Protein AF-A0ABD2PQH2-F1 (afdb_monomer_lite)

InterPro domains:
  IPR000337 GPCR, family 3 [PR00248] (91-113)
  IPR000337 GPCR, family 3 [PR00248] (136-157)
  IPR000337 GPCR, family 3 [PR00248] (175-198)
  IPR000337 GPCR, family 3 [PR00248] (230-253)
  IPR000337 GPCR, family 3 [PR00248] (253-274)
  IPR017978 GPCR family 3, C-terminal [PF00003] (60-278)
  IPR017978 GPCR family 3, C-terminal [PS50259] (63-281)
  IPR017979 GPCR, family 3, conserved site [PS00981] (252-262)
  IPR038550 GPCR, family 3, nine cysteines domain superfamily [G3DSA:2.10.50.30] (1-63)
  IPR050726 Metabotropic Glutamate Receptor [PTHR24060] (4-279)

pLDDT: mean 83.66, std 10.8, range [44.94, 97.94]

Foldseek 3Di:
DQWAWDDDPVDRPDTDTDHDAQQWADQDNHDTDGLDPQWGQDPPHSNDTDGDDADADPCPDPVLVVLLVVLVVQLVVLVVVVVVLVVCVVPPVSVVQQVVLVVLLSVLSNLCSVLSVLQRDADFLVSQLSNLLSPLLSLLSNLLSLLLSLVLLLQVVVCVVPHPDDDPQNDSVSSCVSSCVSSVVLNVQSVVLCVVPPKGWDWDQPDSNPSHIHIDIPADPVNVCSSCVSSVVSLVSSQVSLVSNPPPDCVPVPSVVSNVVSVVVVVVVVVVVVVVVVVVD

Structure (mmCIF, N/CA/C/O backbone):
data_AF-A0ABD2PQH2-F1
#
_entry.id   AF-A0ABD2PQH2-F1
#
loop_
_atom_site.group_PDB
_atom_site.id
_atom_site.type_symbol
_atom_site.label_atom_id
_atom_site.label_alt_id
_atom_site.label_comp_id
_atom_site.label_asym_id
_atom_site.label_entity_id
_atom_site.label_seq_id
_atom_site.pdbx_PDB_ins_code
_atom_site.Cartn_x
_atom_site.Cartn_y
_atom_site.Cartn_z
_atom_site.occupancy
_atom_site.B_iso_or_equiv
_atom_site.auth_seq_id
_atom_site.auth_comp_id
_atom_site.auth_asym_id
_atom_site.auth_atom_id
_atom_site.pdbx_PDB_model_num
ATOM 1 N N . ALA A 1 1 ? 37.634 3.910 -35.367 1.00 62.56 1 ALA A N 1
ATOM 2 C CA . ALA A 1 1 ? 36.433 3.049 -35.324 1.00 62.56 1 ALA A CA 1
ATOM 3 C C . ALA A 1 1 ? 35.428 3.673 -34.358 1.00 62.56 1 ALA A C 1
ATOM 5 O O . ALA A 1 1 ? 35.863 4.208 -33.347 1.00 62.56 1 ALA A O 1
ATOM 6 N N . GLY A 1 2 ? 34.127 3.677 -34.676 1.00 71.38 2 GLY A N 1
ATOM 7 C CA . GLY A 1 2 ? 33.100 4.301 -33.819 1.00 71.38 2 GLY A CA 1
ATOM 8 C C . GLY A 1 2 ? 32.967 5.831 -33.926 1.00 71.38 2 GLY A C 1
ATOM 9 O O . GLY A 1 2 ? 32.357 6.452 -33.057 1.00 71.38 2 GLY A O 1
ATOM 10 N N . SER A 1 3 ? 33.530 6.442 -34.971 1.00 79.12 3 SER A N 1
ATOM 11 C CA . SER A 1 3 ? 33.462 7.885 -35.236 1.00 79.12 3 SER A CA 1
ATOM 12 C C . SER A 1 3 ? 32.969 8.132 -36.656 1.00 79.12 3 SER A C 1
ATOM 14 O O . SER A 1 3 ? 33.305 7.359 -37.556 1.00 79.12 3 SER A O 1
ATOM 16 N N . ARG A 1 4 ? 32.216 9.216 -36.854 1.00 83.88 4 ARG A N 1
ATOM 17 C CA . ARG A 1 4 ? 31.811 9.712 -38.173 1.00 83.88 4 ARG A CA 1
ATOM 18 C C . ARG A 1 4 ? 32.715 10.858 -38.623 1.00 83.88 4 ARG A C 1
ATOM 20 O O . ARG A 1 4 ? 33.211 11.631 -37.803 1.00 83.88 4 ARG A O 1
ATOM 27 N N . LYS A 1 5 ? 32.903 10.978 -39.930 1.00 86.00 5 LYS A N 1
ATOM 28 C CA . LYS A 1 5 ? 33.550 12.102 -40.599 1.00 86.00 5 LYS A CA 1
ATOM 29 C C . LYS A 1 5 ? 32.540 13.235 -40.754 1.00 86.00 5 LYS A C 1
ATOM 31 O O . LYS A 1 5 ? 31.430 13.028 -41.243 1.00 86.00 5 LYS A O 1
ATOM 36 N N . ILE A 1 6 ? 32.952 14.434 -40.374 1.00 84.31 6 ILE A N 1
ATOM 37 C CA . ILE A 1 6 ? 32.250 15.683 -40.654 1.00 84.31 6 ILE A CA 1
ATOM 38 C C . ILE A 1 6 ? 33.138 16.473 -41.603 1.00 84.31 6 ILE A C 1
ATOM 40 O O . ILE A 1 6 ? 34.233 16.889 -41.230 1.00 84.31 6 ILE A O 1
ATOM 44 N N . TYR A 1 7 ? 32.684 16.640 -42.840 1.00 84.06 7 TYR A N 1
ATOM 45 C CA . TYR A 1 7 ? 33.401 17.421 -43.842 1.00 84.06 7 TYR A CA 1
ATOM 46 C C . TYR A 1 7 ? 33.268 18.909 -43.535 1.00 84.06 7 TYR A C 1
ATOM 48 O O . TYR A 1 7 ? 32.170 19.393 -43.243 1.00 84.06 7 TYR A O 1
ATOM 56 N N . ASN A 1 8 ? 34.387 19.630 -43.584 1.00 82.25 8 ASN A N 1
ATOM 57 C CA . ASN A 1 8 ? 34.382 21.063 -43.340 1.00 82.25 8 ASN A CA 1
ATOM 58 C C . ASN A 1 8 ? 33.822 21.802 -44.567 1.00 82.25 8 ASN A C 1
ATOM 60 O O . ASN A 1 8 ? 34.173 21.475 -45.700 1.00 82.25 8 ASN A O 1
ATOM 64 N N . LYS A 1 9 ? 32.960 22.803 -44.357 1.00 78.19 9 LYS A N 1
ATOM 65 C CA . LYS A 1 9 ? 32.308 23.532 -45.462 1.00 78.19 9 LYS A CA 1
ATOM 66 C C . LYS A 1 9 ? 33.301 24.341 -46.305 1.00 78.19 9 LYS A C 1
ATOM 68 O O . LYS A 1 9 ? 33.049 24.545 -47.487 1.00 78.19 9 LYS A O 1
ATOM 73 N N . ASP A 1 10 ? 34.434 24.720 -45.716 1.00 77.81 10 ASP A N 1
ATOM 74 C CA . ASP A 1 10 ? 35.417 25.614 -46.338 1.00 77.81 10 ASP A CA 1
ATOM 75 C C . ASP A 1 10 ? 36.594 24.871 -47.005 1.00 77.81 10 ASP A C 1
ATOM 77 O O . ASP A 1 10 ? 37.399 25.482 -47.706 1.00 77.81 10 ASP A O 1
ATOM 81 N N . GLN A 1 11 ? 36.723 23.551 -46.807 1.00 78.19 11 GLN A N 1
ATOM 82 C CA . GLN A 1 11 ? 37.834 22.745 -47.332 1.00 78.19 11 GLN A CA 1
ATOM 83 C C . GLN A 1 11 ? 37.349 21.368 -47.808 1.00 78.19 11 GLN A C 1
ATOM 85 O O . GLN A 1 11 ? 37.080 20.481 -47.002 1.00 78.19 11 GLN A O 1
ATOM 90 N N . ILE A 1 12 ? 37.313 21.170 -49.131 1.00 71.81 12 ILE A N 1
ATOM 91 C CA . ILE A 1 12 ? 36.713 20.000 -49.810 1.00 71.81 12 ILE A CA 1
ATOM 92 C C . ILE A 1 12 ? 37.367 18.658 -49.408 1.00 71.81 12 ILE A C 1
ATOM 94 O O . ILE A 1 12 ? 36.712 17.619 -49.448 1.00 71.81 12 ILE A O 1
ATOM 98 N N . CYS A 1 13 ? 38.629 18.666 -48.961 1.00 82.75 13 CYS A N 1
ATOM 99 C CA . CYS A 1 13 ? 39.373 17.456 -48.581 1.00 82.75 13 CYS A CA 1
ATOM 100 C C . CYS A 1 13 ? 39.583 17.284 -47.068 1.00 82.75 13 CYS A C 1
ATOM 102 O O . CYS A 1 13 ? 40.164 16.281 -46.658 1.00 82.75 13 CYS A O 1
ATOM 104 N N . CYS A 1 14 ? 39.141 18.230 -46.235 1.00 85.81 14 CYS A N 1
ATOM 105 C CA . CYS A 1 14 ? 39.358 18.163 -44.791 1.00 85.81 14 CYS A CA 1
ATOM 106 C C . CYS A 1 14 ? 38.096 17.688 -44.073 1.00 85.81 14 CYS A C 1
ATOM 108 O O . CYS A 1 14 ? 37.013 18.260 -44.222 1.00 85.81 14 CYS A O 1
ATOM 110 N N . TRP A 1 15 ? 38.252 16.662 -43.240 1.00 85.62 15 TRP A N 1
ATOM 111 C CA . TRP A 1 15 ? 37.208 16.192 -42.339 1.00 85.62 15 TRP A CA 1
ATOM 112 C C . TRP A 1 15 ? 37.706 16.168 -40.901 1.00 85.62 15 TRP A C 1
ATOM 114 O O . TRP A 1 15 ? 38.886 15.955 -40.620 1.00 85.62 15 TRP A O 1
ATOM 124 N N . THR A 1 16 ? 36.773 16.345 -39.978 1.00 86.88 16 THR A N 1
ATOM 125 C CA . THR A 1 16 ? 36.997 16.134 -38.552 1.00 86.88 16 THR A CA 1
ATOM 126 C C . THR A 1 16 ? 36.249 14.883 -38.118 1.00 86.88 16 THR A C 1
ATOM 128 O O . THR A 1 16 ? 35.151 14.603 -38.598 1.00 86.88 16 THR A O 1
ATOM 131 N N . CYS A 1 17 ? 36.856 14.097 -37.233 1.00 86.00 17 CYS A N 1
ATOM 132 C CA . CYS A 1 17 ? 36.223 12.910 -36.676 1.00 86.00 17 CYS A CA 1
ATOM 133 C C . CYS A 1 17 ? 35.443 13.284 -35.416 1.00 86.00 17 CYS A C 1
ATOM 135 O O . CYS A 1 17 ? 36.025 13.759 -34.444 1.00 86.00 17 CYS A O 1
ATOM 137 N N . GLU A 1 18 ? 34.144 13.009 -35.417 1.00 86.12 18 GLU A N 1
ATOM 138 C CA . GLU A 1 18 ? 33.294 13.109 -34.233 1.00 86.12 18 GLU A CA 1
ATOM 139 C C . GLU A 1 18 ? 32.918 11.701 -33.765 1.00 86.12 18 GLU A C 1
ATOM 141 O O . GLU A 1 18 ? 32.537 10.844 -34.566 1.00 86.12 18 GLU A O 1
ATOM 146 N N . ALA A 1 19 ? 33.045 11.430 -32.467 1.00 83.38 19 ALA A N 1
ATOM 147 C CA . ALA A 1 19 ? 32.641 10.148 -31.900 1.00 83.38 19 ALA A CA 1
ATOM 148 C C . ALA A 1 19 ? 31.111 9.998 -31.927 1.00 83.38 19 ALA A C 1
ATOM 150 O O . ALA A 1 19 ? 30.393 10.894 -31.487 1.00 83.38 19 ALA A O 1
ATOM 151 N N . CYS A 1 20 ? 30.614 8.851 -32.399 1.00 82.56 20 CYS A N 1
ATOM 152 C CA . CYS A 1 20 ? 29.191 8.533 -32.285 1.00 82.56 20 CYS A CA 1
ATOM 153 C C . CYS A 1 20 ? 28.810 8.314 -30.812 1.00 82.56 20 CYS A C 1
ATOM 155 O O . CYS A 1 20 ? 29.640 7.892 -29.993 1.00 82.56 20 CYS A O 1
ATOM 157 N N . ALA A 1 21 ? 27.536 8.536 -30.481 1.00 80.31 21 ALA A N 1
ATOM 158 C CA . ALA A 1 21 ? 27.028 8.245 -29.145 1.00 80.31 21 ALA A CA 1
ATOM 159 C C . ALA A 1 21 ? 27.177 6.747 -28.807 1.00 80.31 21 ALA A C 1
ATOM 161 O O . ALA A 1 21 ? 27.270 5.888 -29.685 1.00 80.31 21 ALA A O 1
ATOM 162 N N . LYS A 1 22 ? 27.232 6.406 -27.514 1.00 76.56 22 LYS A N 1
ATOM 163 C CA . LYS A 1 22 ? 27.525 5.029 -27.061 1.00 76.56 22 LYS A CA 1
ATOM 164 C C . LYS A 1 22 ? 26.467 3.999 -27.467 1.00 76.56 22 LYS A C 1
ATOM 166 O O . LYS A 1 22 ? 26.791 2.820 -27.533 1.00 76.56 22 LYS A O 1
ATOM 171 N N . ASN A 1 23 ? 25.249 4.448 -27.746 1.00 74.06 23 ASN A N 1
ATOM 172 C CA . ASN A 1 23 ? 24.111 3.655 -28.209 1.00 74.06 23 ASN A CA 1
ATOM 173 C C . ASN A 1 23 ? 23.981 3.610 -29.746 1.00 74.06 23 ASN A C 1
ATOM 175 O O . ASN A 1 23 ? 23.013 3.053 -30.262 1.00 74.06 23 ASN A O 1
ATOM 179 N N . GLN A 1 24 ? 24.930 4.203 -30.477 1.00 82.06 24 GLN A N 1
ATOM 180 C CA . GLN A 1 24 ? 24.905 4.292 -31.933 1.00 82.06 24 GLN A CA 1
ATOM 181 C C . GLN A 1 24 ? 25.971 3.409 -32.587 1.00 82.06 24 GLN A C 1
ATOM 183 O O . GLN A 1 24 ? 27.069 3.221 -32.054 1.00 82.06 24 GLN A O 1
ATOM 188 N N . ILE A 1 25 ? 25.653 2.917 -33.783 1.00 84.06 25 ILE A N 1
ATOM 189 C CA . ILE A 1 25 ? 26.590 2.231 -34.679 1.00 84.06 25 ILE A CA 1
ATOM 190 C C . ILE A 1 25 ? 26.972 3.133 -35.852 1.00 84.06 25 ILE A C 1
ATOM 192 O O . ILE A 1 25 ? 26.199 4.002 -36.263 1.00 84.06 25 ILE A O 1
ATOM 196 N N . VAL A 1 26 ? 28.166 2.917 -36.402 1.00 85.00 26 VAL A N 1
ATOM 197 C CA . VAL A 1 26 ? 28.618 3.587 -37.631 1.00 85.00 26 VAL A CA 1
ATOM 198 C C . VAL A 1 26 ? 28.165 2.740 -38.815 1.00 85.00 26 VAL A C 1
ATOM 200 O O . VAL A 1 26 ? 28.658 1.629 -38.988 1.00 85.00 26 VAL A O 1
ATOM 203 N N . VAL A 1 27 ? 27.232 3.252 -39.621 1.00 82.81 27 VAL A N 1
ATOM 204 C C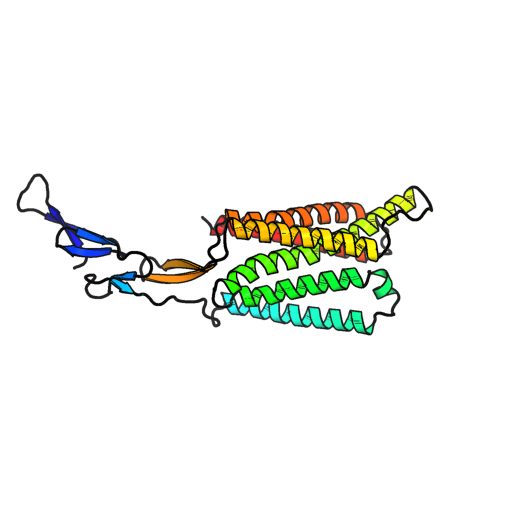A . VAL A 1 27 ? 26.754 2.544 -40.829 1.00 82.81 27 VAL A CA 1
ATOM 205 C C . VAL A 1 27 ? 27.644 2.872 -42.014 1.00 82.81 27 VAL A C 1
ATOM 207 O O . VAL A 1 27 ? 28.074 1.988 -42.741 1.00 82.81 27 VAL A O 1
ATOM 210 N N . ASN A 1 28 ? 27.932 4.163 -42.170 1.00 79.00 28 ASN A N 1
ATOM 211 C CA . ASN A 1 28 ? 28.742 4.732 -43.235 1.00 79.00 28 ASN A CA 1
ATOM 212 C C . ASN A 1 28 ? 29.715 5.741 -42.623 1.00 79.00 28 ASN A C 1
ATOM 214 O O . ASN A 1 28 ? 29.502 6.218 -41.508 1.00 79.00 28 ASN A O 1
ATOM 218 N N . GLU A 1 29 ? 30.737 6.149 -43.375 1.00 79.19 29 GLU A N 1
ATOM 219 C CA . GLU A 1 29 ? 31.773 7.062 -42.876 1.00 79.19 29 GLU A CA 1
ATOM 220 C C . GLU A 1 29 ? 31.240 8.410 -42.361 1.00 79.19 29 GLU A C 1
ATOM 222 O O . GLU A 1 29 ? 31.940 9.077 -41.614 1.00 79.19 29 GLU A O 1
ATOM 227 N N . VAL A 1 30 ? 30.017 8.808 -42.721 1.00 80.38 30 VAL A N 1
ATOM 228 C CA . VAL A 1 30 ? 29.394 10.100 -42.371 1.00 80.38 30 VAL A CA 1
ATOM 229 C C . VAL A 1 30 ? 28.201 9.994 -41.417 1.00 80.38 30 VAL A C 1
ATOM 231 O O . VAL A 1 30 ? 27.704 11.014 -40.937 1.00 80.38 30 VAL A O 1
ATOM 234 N N . GLN A 1 31 ? 27.707 8.786 -41.130 1.00 84.25 31 GLN A N 1
ATOM 235 C CA . GLN A 1 31 ? 26.427 8.600 -40.441 1.00 84.25 31 GLN A CA 1
ATOM 236 C C . GLN A 1 31 ? 26.513 7.587 -39.297 1.00 84.25 31 GLN A C 1
ATOM 238 O O . GLN A 1 31 ? 26.926 6.441 -39.480 1.00 84.25 31 GLN A O 1
ATOM 243 N N . CYS A 1 32 ? 26.037 8.028 -38.130 1.00 86.56 32 CYS A N 1
ATOM 244 C CA . CYS A 1 32 ? 25.753 7.188 -36.972 1.00 86.56 32 CYS A CA 1
ATOM 245 C C . CYS A 1 32 ? 24.238 6.948 -36.905 1.00 86.56 32 CYS A C 1
ATOM 247 O O . CYS A 1 32 ? 23.473 7.904 -37.065 1.00 86.56 32 CYS A O 1
ATOM 249 N N . ILE A 1 33 ? 23.805 5.716 -36.633 1.00 85.88 33 ILE A N 1
ATOM 250 C CA . ILE A 1 33 ? 22.391 5.404 -36.366 1.00 85.88 33 ILE A CA 1
ATOM 251 C C . ILE A 1 33 ? 22.229 4.805 -34.977 1.00 85.88 33 ILE A C 1
ATOM 253 O O . ILE A 1 33 ? 23.131 4.138 -34.475 1.00 85.88 33 ILE A O 1
ATOM 257 N N . ASP A 1 34 ? 21.071 5.035 -34.372 1.00 82.06 34 ASP A N 1
ATOM 258 C CA . ASP A 1 34 ? 20.704 4.454 -33.084 1.00 82.06 34 ASP A CA 1
ATOM 259 C C . ASP A 1 34 ? 20.341 2.970 -33.237 1.00 82.06 34 ASP A C 1
ATOM 261 O O . ASP A 1 34 ? 19.667 2.588 -34.198 1.00 82.06 34 ASP A O 1
ATOM 265 N N . CYS A 1 35 ? 20.768 2.132 -32.289 1.00 77.38 35 CYS A N 1
ATOM 266 C CA . CYS A 1 35 ? 20.405 0.715 -32.275 1.00 77.38 35 CYS A CA 1
ATOM 267 C C . CYS A 1 35 ? 18.929 0.451 -31.944 1.00 77.38 35 CYS A C 1
ATOM 269 O O . CYS A 1 35 ? 18.443 -0.664 -32.170 1.00 77.38 35 CYS A O 1
ATOM 271 N N . GLY A 1 36 ? 18.202 1.459 -31.460 1.00 74.50 36 GLY A N 1
ATOM 272 C CA . GLY A 1 36 ? 16.807 1.327 -31.065 1.00 74.50 36 GLY A CA 1
ATOM 273 C C . GLY A 1 36 ? 16.645 0.608 -29.724 1.00 74.50 36 GLY A C 1
ATOM 274 O O . GLY A 1 36 ? 17.603 0.322 -29.009 1.00 74.50 36 GLY A O 1
ATOM 275 N N . GLN A 1 37 ? 15.398 0.324 -29.347 1.00 67.00 37 GLN A N 1
ATOM 276 C CA . GLN A 1 37 ? 15.100 -0.268 -28.040 1.00 67.00 37 GLN A CA 1
ATOM 277 C C . GLN A 1 37 ? 15.587 -1.725 -27.945 1.00 67.00 37 GLN A C 1
ATOM 279 O O . GLN A 1 37 ? 15.434 -2.493 -28.895 1.00 67.00 37 GLN A O 1
ATOM 284 N N . LEU A 1 38 ? 16.134 -2.106 -26.778 1.00 66.81 38 LEU A N 1
ATOM 285 C CA . LEU A 1 38 ? 16.632 -3.456 -26.432 1.00 66.81 38 LEU A CA 1
ATOM 286 C C . LEU A 1 38 ? 17.852 -3.961 -27.222 1.00 66.81 38 LEU A C 1
ATOM 288 O O . LEU A 1 38 ? 18.236 -5.128 -27.093 1.00 66.81 38 LEU A O 1
ATOM 292 N N . LYS A 1 39 ? 18.480 -3.104 -28.026 1.00 74.12 39 LYS A N 1
ATOM 293 C CA . LYS A 1 39 ? 19.691 -3.443 -28.772 1.00 74.12 39 LYS A CA 1
ATOM 294 C C . LYS A 1 39 ? 20.822 -2.502 -28.394 1.00 74.12 39 LYS A C 1
ATOM 296 O O . LYS A 1 39 ? 20.588 -1.338 -28.080 1.00 74.12 39 LYS A O 1
ATOM 301 N N . TRP A 1 40 ? 22.047 -3.004 -28.436 1.00 80.19 40 TRP A N 1
ATOM 302 C CA . TRP A 1 40 ? 23.236 -2.224 -28.123 1.00 80.19 40 TRP A CA 1
ATOM 303 C C . TRP A 1 40 ? 24.341 -2.470 -29.151 1.00 80.19 40 TRP A C 1
ATOM 305 O O . TRP A 1 40 ? 24.405 -3.572 -29.703 1.00 80.19 40 TRP A O 1
ATOM 315 N N . PRO A 1 41 ? 25.209 -1.481 -29.436 1.00 80.25 41 PRO A N 1
ATOM 316 C CA . PRO A 1 41 ? 26.358 -1.696 -30.303 1.00 80.25 41 PRO A CA 1
ATOM 317 C C . PRO A 1 41 ? 27.269 -2.798 -29.762 1.00 80.25 41 PRO A C 1
ATOM 319 O O . PRO A 1 41 ? 27.581 -2.838 -28.567 1.00 80.25 41 PRO A O 1
ATOM 322 N N . GLU A 1 42 ? 27.743 -3.665 -30.650 1.00 77.25 42 GLU A N 1
ATOM 323 C CA . GLU A 1 42 ? 28.756 -4.655 -30.301 1.00 77.25 42 GLU A CA 1
ATOM 324 C C . GLU A 1 42 ? 30.049 -3.975 -29.812 1.00 77.25 42 GLU A C 1
ATOM 326 O O . GLU A 1 42 ? 30.490 -2.965 -30.372 1.00 77.25 42 GLU A O 1
ATOM 331 N N . LYS A 1 43 ? 30.651 -4.516 -28.741 1.00 71.06 43 LYS A N 1
ATOM 332 C CA . LYS A 1 43 ? 31.762 -3.868 -28.018 1.00 71.06 43 LYS A CA 1
ATOM 333 C C . LYS A 1 43 ? 33.021 -3.687 -28.868 1.00 71.06 43 LYS A C 1
ATOM 335 O O . LYS A 1 43 ? 33.743 -2.720 -28.644 1.00 71.06 43 LYS A O 1
ATOM 340 N N . GLU A 1 44 ? 33.276 -4.591 -29.812 1.00 67.88 44 GLU A N 1
ATOM 341 C CA . GLU A 1 44 ? 34.514 -4.605 -30.598 1.00 67.88 44 GLU A CA 1
ATOM 342 C C . GLU A 1 44 ? 34.461 -3.647 -31.792 1.00 67.88 44 GLU A C 1
ATOM 344 O O . GLU A 1 44 ? 35.308 -2.763 -31.912 1.00 67.88 44 GLU A O 1
ATOM 349 N N . PHE A 1 45 ? 33.447 -3.773 -32.654 1.00 66.88 45 PHE A N 1
ATOM 350 C CA . PHE A 1 45 ? 33.447 -3.088 -33.952 1.00 66.88 45 PHE A CA 1
ATOM 351 C C . PHE A 1 45 ? 32.378 -1.998 -34.107 1.00 66.88 45 PHE A C 1
ATOM 353 O O . PHE A 1 45 ? 32.487 -1.194 -35.035 1.00 66.88 45 PHE A O 1
ATOM 360 N N . ARG A 1 46 ? 31.377 -1.911 -33.209 1.00 73.69 46 ARG A N 1
ATOM 361 C CA . ARG A 1 46 ? 30.247 -0.947 -33.272 1.00 73.69 46 ARG A CA 1
ATOM 362 C C . ARG A 1 46 ? 29.631 -0.786 -34.674 1.00 73.69 46 ARG A C 1
ATOM 364 O O . ARG A 1 46 ? 29.201 0.302 -35.059 1.00 73.69 46 ARG A O 1
ATOM 371 N N . ASN A 1 47 ? 29.626 -1.866 -35.439 1.00 76.62 47 ASN A N 1
ATOM 372 C CA . ASN A 1 47 ? 29.105 -1.971 -36.801 1.00 76.62 47 ASN A CA 1
ATOM 373 C C . ASN A 1 47 ? 27.738 -2.669 -36.822 1.00 76.62 47 ASN A C 1
ATOM 375 O O . ASN A 1 47 ? 26.962 -2.472 -37.753 1.00 76.62 47 ASN A O 1
ATOM 379 N N . GLN A 1 48 ? 27.423 -3.447 -35.784 1.00 80.81 48 GLN A N 1
ATOM 380 C CA . GLN A 1 48 ? 26.162 -4.157 -35.643 1.00 80.81 48 GLN A CA 1
ATOM 381 C C . GLN A 1 48 ? 25.542 -3.925 -34.262 1.00 80.81 48 GLN A C 1
ATOM 383 O O . GLN A 1 48 ? 26.230 -3.761 -33.252 1.00 80.81 48 GLN A O 1
ATOM 388 N N . CYS A 1 49 ? 24.211 -3.905 -34.238 1.00 81.62 49 CYS A N 1
ATOM 389 C CA . CYS A 1 49 ? 23.417 -3.857 -33.021 1.00 81.62 49 CYS A CA 1
ATOM 390 C C . CYS A 1 49 ? 23.067 -5.280 -32.584 1.00 81.62 49 CYS A C 1
ATOM 392 O O . CYS A 1 49 ? 22.370 -5.992 -33.313 1.00 81.62 49 CYS A O 1
ATOM 394 N N . SER A 1 50 ? 23.506 -5.684 -31.396 1.00 78.19 50 SER A N 1
ATOM 395 C CA . SER A 1 50 ? 23.172 -6.973 -30.794 1.00 78.19 50 SER A CA 1
ATOM 396 C C . SER A 1 50 ? 22.032 -6.821 -29.787 1.00 78.19 50 SER A C 1
ATOM 398 O O . SER A 1 50 ? 21.869 -5.779 -29.150 1.00 78.19 50 SER A O 1
ATOM 400 N N . VAL A 1 51 ? 21.190 -7.851 -29.671 1.00 72.62 51 VAL A N 1
ATOM 401 C CA . VAL A 1 51 ? 20.108 -7.875 -28.676 1.00 72.62 51 VAL A CA 1
ATOM 402 C C . VAL A 1 51 ? 20.728 -8.084 -27.302 1.00 72.62 51 VAL A C 1
ATOM 404 O O . VAL A 1 51 ? 21.457 -9.057 -27.101 1.00 72.62 51 VAL A O 1
ATOM 407 N N . VAL A 1 52 ? 20.428 -7.199 -26.352 1.00 69.75 52 VAL A N 1
ATOM 408 C CA . VAL A 1 52 ? 20.920 -7.364 -24.982 1.00 69.75 52 VAL A CA 1
ATOM 409 C C . VAL A 1 52 ? 19.917 -8.157 -24.157 1.00 69.75 52 VAL A C 1
ATOM 411 O O . VAL A 1 52 ? 18.722 -7.869 -24.145 1.00 69.75 52 VAL A O 1
ATOM 414 N N . GLN A 1 53 ? 20.421 -9.165 -23.449 1.00 63.00 53 GLN A N 1
ATOM 415 C CA . GLN A 1 53 ? 19.635 -9.967 -22.519 1.00 63.00 53 GLN A CA 1
ATOM 416 C C . GLN A 1 53 ? 19.184 -9.096 -21.328 1.00 63.00 53 GLN A C 1
ATOM 418 O O . GLN A 1 53 ? 20.029 -8.457 -20.691 1.00 63.00 53 GLN A O 1
ATOM 423 N N . PRO A 1 54 ? 17.880 -9.060 -21.000 1.00 61.22 54 PRO A N 1
ATOM 424 C CA . PRO A 1 54 ? 17.389 -8.313 -19.851 1.00 61.22 54 PRO A CA 1
ATOM 425 C C . PRO A 1 54 ? 17.984 -8.868 -18.555 1.00 61.22 54 PRO A C 1
ATOM 427 O O . PRO A 1 54 ? 17.971 -10.073 -18.306 1.00 61.22 54 PRO A O 1
ATOM 430 N N . THR A 1 55 ? 18.497 -7.980 -17.709 1.00 62.72 55 THR A N 1
ATOM 431 C CA . THR A 1 55 ? 18.972 -8.338 -16.372 1.00 62.72 55 THR A CA 1
ATOM 432 C C . THR A 1 55 ? 17.846 -8.088 -15.371 1.00 62.72 55 THR A C 1
ATOM 434 O O . THR A 1 55 ? 17.208 -7.041 -15.394 1.00 62.72 55 THR A O 1
ATOM 437 N N . TYR A 1 56 ? 17.586 -9.043 -14.482 1.00 64.62 56 TYR A N 1
ATOM 438 C CA . TYR A 1 56 ? 16.599 -8.900 -13.406 1.00 64.62 56 TYR A CA 1
ATOM 439 C C . TYR A 1 56 ? 17.288 -8.530 -12.090 1.00 64.62 56 TYR A C 1
ATOM 441 O O . TYR A 1 56 ? 18.501 -8.719 -11.944 1.00 64.62 56 TYR A O 1
ATOM 449 N N . ILE A 1 57 ? 16.516 -8.055 -11.106 1.00 64.19 57 ILE A N 1
ATOM 450 C CA . ILE A 1 57 ? 17.009 -7.907 -9.731 1.00 64.19 57 ILE A CA 1
ATOM 451 C C . ILE A 1 57 ? 17.567 -9.262 -9.288 1.00 64.19 57 ILE A C 1
ATOM 453 O O . ILE A 1 57 ? 16.851 -10.260 -9.212 1.00 64.19 57 ILE A O 1
ATOM 457 N N . ARG A 1 58 ? 18.874 -9.313 -9.013 1.00 65.81 58 ARG A N 1
ATOM 458 C CA . ARG A 1 58 ? 19.508 -10.538 -8.525 1.00 65.81 58 ARG A CA 1
ATOM 459 C C . ARG A 1 58 ? 18.988 -10.809 -7.116 1.00 65.81 58 ARG A C 1
ATOM 461 O O . ARG A 1 58 ? 19.197 -9.989 -6.222 1.00 65.81 58 ARG A O 1
ATOM 468 N N . LEU A 1 59 ? 18.374 -11.975 -6.911 1.00 65.38 59 LEU A N 1
ATOM 469 C CA . LEU A 1 59 ? 17.879 -12.444 -5.605 1.00 65.38 59 LEU A CA 1
ATOM 470 C C . LEU A 1 59 ? 18.962 -12.423 -4.511 1.00 65.38 59 LEU A C 1
ATOM 472 O O . LEU A 1 59 ? 18.647 -12.242 -3.342 1.00 65.38 59 LEU A O 1
ATOM 476 N N . GLY A 1 60 ? 20.236 -12.554 -4.897 1.00 67.62 60 GLY A N 1
ATOM 477 C CA . GLY A 1 60 ? 21.392 -12.457 -4.001 1.00 67.62 60 GLY A CA 1
ATOM 478 C C . GLY A 1 60 ? 21.846 -11.032 -3.653 1.00 67.62 60 GLY A C 1
ATOM 479 O O . GLY A 1 60 ? 22.848 -10.877 -2.964 1.00 67.62 60 GLY A O 1
ATOM 480 N N . SER A 1 61 ? 21.175 -9.984 -4.143 1.00 80.06 61 SER A N 1
ATOM 481 C CA . SER A 1 61 ? 21.517 -8.596 -3.806 1.00 80.06 61 SER A CA 1
ATOM 482 C C . SER A 1 61 ? 20.926 -8.187 -2.453 1.00 80.06 61 SER A C 1
ATOM 484 O O . SER A 1 61 ? 19.807 -8.571 -2.110 1.00 80.06 61 SER A O 1
ATOM 486 N N . GLY A 1 62 ? 21.645 -7.352 -1.694 1.00 80.00 62 GLY A N 1
ATOM 487 C CA . GLY A 1 62 ? 21.157 -6.833 -0.408 1.00 80.00 62 GLY A CA 1
ATOM 488 C C . GLY A 1 62 ? 19.807 -6.108 -0.520 1.00 80.00 62 GLY A C 1
ATOM 489 O O . GLY A 1 62 ? 18.971 -6.230 0.371 1.00 80.00 62 GLY A O 1
ATOM 490 N N . TYR A 1 63 ? 19.555 -5.451 -1.658 1.00 80.50 63 TYR A N 1
ATOM 491 C CA . TYR A 1 63 ? 18.291 -4.779 -1.975 1.00 80.50 63 TYR A CA 1
ATOM 492 C C . TYR A 1 63 ? 17.081 -5.720 -2.033 1.00 80.50 63 TYR A C 1
ATOM 494 O O . TYR A 1 63 ? 15.973 -5.283 -1.744 1.00 80.50 63 TYR A O 1
ATOM 502 N N . ALA A 1 64 ? 17.274 -6.999 -2.369 1.00 85.06 64 ALA A N 1
ATOM 503 C CA . ALA A 1 64 ? 16.216 -8.008 -2.345 1.00 85.06 64 ALA A CA 1
ATOM 504 C C . ALA A 1 64 ? 16.176 -8.757 -1.002 1.00 85.06 64 ALA A C 1
ATOM 506 O O . ALA A 1 64 ? 15.105 -8.969 -0.435 1.00 85.06 64 ALA A O 1
ATOM 507 N N . ILE A 1 65 ? 17.338 -9.140 -0.462 1.00 89.25 65 ILE A N 1
ATOM 508 C CA . ILE A 1 65 ? 17.427 -9.974 0.748 1.00 89.25 65 ILE A CA 1
ATOM 509 C C . ILE A 1 65 ? 16.818 -9.270 1.963 1.00 89.25 65 ILE A C 1
ATOM 511 O O . ILE A 1 65 ? 16.012 -9.869 2.675 1.00 89.25 65 ILE A O 1
ATOM 515 N N . ILE A 1 66 ? 17.169 -8.001 2.192 1.00 92.19 66 ILE A N 1
ATOM 516 C CA . ILE A 1 66 ? 16.708 -7.242 3.363 1.00 92.19 66 ILE A CA 1
ATOM 517 C C . ILE A 1 66 ? 15.167 -7.195 3.431 1.00 92.19 66 ILE A C 1
ATOM 519 O O . ILE A 1 66 ? 14.610 -7.672 4.424 1.00 92.19 66 ILE A O 1
ATOM 523 N N . PRO A 1 67 ? 14.440 -6.698 2.408 1.00 92.38 67 PRO A N 1
ATOM 524 C CA . PRO A 1 67 ? 12.979 -6.643 2.461 1.00 92.38 67 PRO A CA 1
ATOM 525 C C . PRO A 1 67 ? 12.313 -8.027 2.524 1.00 92.38 67 PRO A C 1
ATOM 527 O O . PRO A 1 67 ? 11.282 -8.159 3.192 1.00 92.38 67 PRO A O 1
ATOM 530 N N . MET A 1 68 ? 12.895 -9.068 1.908 1.00 93.19 68 MET A N 1
ATOM 531 C CA . MET A 1 68 ? 12.385 -10.443 2.033 1.00 93.19 68 MET A CA 1
ATOM 532 C C . MET A 1 68 ? 12.462 -10.956 3.470 1.00 93.19 68 MET A C 1
ATOM 534 O O . MET A 1 68 ? 11.482 -11.508 3.968 1.00 93.19 68 MET A O 1
ATOM 538 N N . VAL A 1 69 ? 13.592 -10.754 4.154 1.00 95.38 69 VAL A N 1
ATOM 539 C CA . VAL A 1 69 ? 13.771 -11.201 5.545 1.00 95.38 69 VAL A CA 1
ATOM 540 C C . VAL A 1 69 ? 12.801 -10.471 6.472 1.00 95.38 69 VAL A C 1
ATOM 542 O O . VAL A 1 69 ? 12.086 -11.120 7.237 1.00 95.38 69 VAL A O 1
ATOM 545 N N . PHE A 1 70 ? 12.701 -9.141 6.364 1.00 96.19 70 PHE A N 1
ATOM 546 C CA . PHE A 1 70 ? 11.747 -8.361 7.161 1.00 96.19 70 PHE A CA 1
ATOM 547 C C . PHE A 1 70 ? 10.295 -8.782 6.909 1.00 96.19 70 PHE A C 1
ATOM 549 O O . PHE A 1 70 ? 9.517 -8.907 7.856 1.00 96.19 70 PHE A O 1
ATOM 556 N N . SER A 1 71 ? 9.931 -9.052 5.655 1.00 96.50 71 SER A N 1
ATOM 557 C CA . SER A 1 71 ? 8.578 -9.508 5.317 1.00 96.50 71 SER A CA 1
ATOM 558 C C . SER A 1 71 ? 8.311 -10.928 5.804 1.00 96.50 71 SER A C 1
ATOM 560 O O . SER A 1 71 ? 7.231 -11.193 6.322 1.00 96.50 71 SER A O 1
ATOM 562 N N . GLY A 1 72 ? 9.297 -11.826 5.727 1.00 97.31 72 GLY A N 1
ATOM 563 C CA . GLY A 1 72 ? 9.206 -13.176 6.285 1.00 97.31 72 GLY A CA 1
ATOM 564 C C . GLY A 1 72 ? 8.977 -13.163 7.798 1.00 97.31 72 GLY A C 1
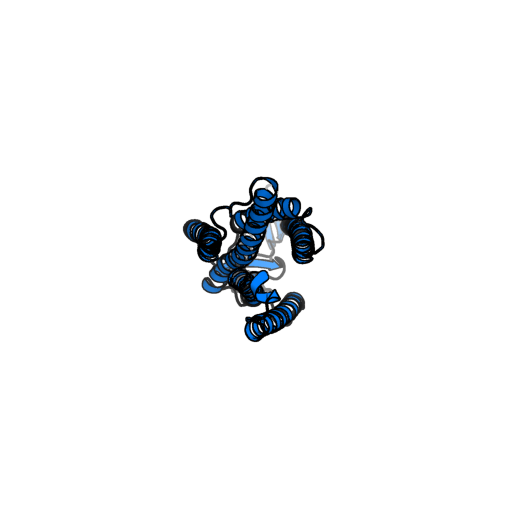ATOM 565 O O . GLY A 1 72 ? 8.061 -13.824 8.289 1.00 97.31 72 GLY A O 1
ATOM 566 N N . LEU A 1 73 ? 9.733 -12.341 8.533 1.00 97.81 73 LEU A N 1
ATOM 567 C CA . LEU A 1 73 ? 9.512 -12.129 9.968 1.00 97.81 73 LEU A CA 1
ATOM 568 C C . LEU A 1 73 ? 8.121 -11.539 10.243 1.00 97.81 73 LEU A C 1
ATOM 570 O O . LEU A 1 73 ? 7.421 -12.005 11.140 1.00 97.81 73 LEU A O 1
ATOM 574 N N . GLY A 1 74 ? 7.686 -10.566 9.439 1.00 97.31 74 GLY A N 1
ATOM 575 C CA . GLY A 1 74 ? 6.348 -9.978 9.521 1.00 97.31 74 GLY A CA 1
ATOM 576 C C . GLY A 1 74 ? 5.220 -10.997 9.333 1.00 97.31 74 GLY A C 1
ATOM 577 O O . GLY A 1 74 ? 4.251 -10.995 10.095 1.00 97.31 74 GLY A O 1
ATOM 578 N N . ILE A 1 75 ? 5.364 -11.917 8.375 1.00 97.88 75 ILE A N 1
ATOM 579 C CA . ILE A 1 75 ? 4.419 -13.017 8.133 1.00 97.88 75 ILE A CA 1
ATOM 580 C C . ILE A 1 75 ? 4.354 -13.944 9.348 1.00 97.88 75 ILE A C 1
ATOM 582 O O . ILE A 1 75 ? 3.257 -14.232 9.832 1.00 97.88 75 ILE A O 1
ATOM 586 N N . ILE A 1 76 ? 5.507 -14.364 9.882 1.00 97.94 76 ILE A N 1
ATOM 587 C CA . ILE A 1 76 ? 5.577 -15.220 11.077 1.00 97.94 76 ILE A CA 1
ATOM 588 C C . ILE A 1 76 ? 4.880 -14.534 12.259 1.00 97.94 76 ILE A C 1
ATOM 590 O O . ILE A 1 76 ? 3.996 -15.126 12.880 1.00 97.94 76 ILE A O 1
ATOM 594 N N . CYS A 1 77 ? 5.201 -13.266 12.527 1.00 97.25 77 CYS A N 1
ATOM 595 C CA . CYS A 1 77 ? 4.549 -12.476 13.572 1.00 97.25 77 CYS A CA 1
ATOM 596 C C . CYS A 1 77 ? 3.031 -12.386 13.361 1.00 97.25 77 CYS A C 1
ATOM 598 O O . CYS A 1 77 ? 2.261 -12.579 14.302 1.00 97.25 77 CYS A O 1
ATOM 600 N N . THR A 1 78 ? 2.585 -12.149 12.125 1.00 96.25 78 THR A N 1
ATOM 601 C CA . THR A 1 78 ? 1.157 -12.068 11.784 1.00 96.25 78 THR A CA 1
ATOM 602 C C . THR A 1 78 ? 0.443 -13.391 12.062 1.00 96.25 78 THR A C 1
ATOM 604 O O . THR A 1 78 ? -0.643 -13.384 12.647 1.00 96.25 78 THR A O 1
ATOM 607 N N . PHE A 1 79 ? 1.057 -14.529 11.724 1.00 96.31 79 PHE A N 1
ATOM 608 C CA . PHE A 1 79 ? 0.516 -15.853 12.042 1.00 96.31 79 PHE A CA 1
ATOM 609 C C . PHE A 1 79 ? 0.441 -16.107 13.546 1.00 96.31 79 PHE A C 1
ATOM 611 O O . PHE A 1 79 ? -0.597 -16.556 14.029 1.00 96.31 79 PHE A O 1
ATOM 618 N N . VAL A 1 80 ? 1.493 -15.784 14.299 1.00 97.00 80 VAL A N 1
ATOM 619 C CA . VAL A 1 80 ? 1.502 -15.938 15.763 1.00 97.00 80 VAL A CA 1
ATOM 620 C C . VAL A 1 80 ? 0.372 -15.124 16.400 1.00 97.00 80 VAL A C 1
ATOM 622 O O . VAL A 1 80 ? -0.376 -15.644 17.235 1.00 97.00 80 VAL A O 1
ATOM 625 N N . VAL A 1 81 ? 0.183 -13.873 15.968 1.00 94.75 81 VAL A N 1
ATOM 626 C CA . VAL A 1 81 ? -0.919 -13.026 16.446 1.00 94.75 81 VAL A CA 1
ATOM 627 C C . VAL A 1 81 ? -2.272 -13.617 16.041 1.00 94.75 81 VAL A C 1
ATOM 629 O O . VAL A 1 81 ? -3.157 -13.731 16.888 1.00 94.75 81 VAL A O 1
ATOM 632 N N . ALA A 1 82 ? -2.442 -14.061 14.794 1.00 93.44 82 ALA A N 1
ATOM 633 C CA . ALA A 1 82 ? -3.688 -14.668 14.325 1.00 93.44 82 ALA A CA 1
ATOM 634 C C . ALA A 1 82 ? -4.057 -15.943 15.109 1.00 93.44 82 ALA A C 1
ATOM 636 O O . ALA A 1 82 ? -5.201 -16.084 15.549 1.00 93.44 82 ALA A O 1
ATOM 637 N N . ILE A 1 83 ? -3.090 -16.836 15.349 1.00 94.06 83 ILE A N 1
ATOM 638 C CA . ILE A 1 83 ? -3.270 -18.056 16.152 1.00 94.06 83 ILE A CA 1
ATOM 639 C C . ILE A 1 83 ? -3.658 -17.693 17.586 1.00 94.06 83 ILE A C 1
ATOM 641 O O . ILE A 1 83 ? -4.587 -18.282 18.139 1.00 94.06 83 ILE A O 1
ATOM 645 N N . THR A 1 84 ? -3.004 -16.690 18.173 1.00 92.25 84 THR A N 1
ATOM 646 C CA . THR A 1 84 ? -3.323 -16.205 19.523 1.00 92.25 84 THR A CA 1
ATOM 647 C C . THR A 1 84 ? -4.758 -15.673 19.588 1.00 92.25 84 THR A C 1
ATOM 649 O O . THR A 1 84 ? -5.541 -16.094 20.441 1.00 92.25 84 THR A O 1
ATOM 652 N N . PHE A 1 85 ? -5.158 -14.818 18.642 1.00 89.38 85 PHE A N 1
ATOM 653 C CA . PHE A 1 85 ? -6.527 -14.295 18.550 1.00 89.38 85 PHE A CA 1
ATOM 654 C C . PHE A 1 85 ? -7.568 -15.404 18.368 1.00 89.38 85 PHE A C 1
ATOM 656 O O . PHE A 1 85 ? -8.653 -15.329 18.948 1.00 89.38 85 PHE A O 1
ATOM 663 N N . TYR A 1 86 ? -7.242 -16.442 17.596 1.00 89.56 86 TYR A N 1
ATOM 664 C CA . TYR A 1 86 ? -8.117 -17.593 17.403 1.00 89.56 86 TYR A CA 1
ATOM 665 C C . TYR A 1 86 ? -8.234 -18.449 18.672 1.00 89.56 86 TYR A C 1
ATOM 667 O O . TYR A 1 86 ? -9.345 -18.764 19.103 1.00 89.56 86 TYR A O 1
ATOM 675 N N . ARG A 1 87 ? -7.106 -18.786 19.310 1.00 92.69 87 ARG A N 1
ATOM 676 C CA . ARG A 1 87 ? -7.060 -19.635 20.511 1.00 92.69 87 ARG A CA 1
ATOM 677 C C . ARG A 1 87 ? -7.761 -18.989 21.703 1.00 92.69 87 ARG A C 1
ATOM 679 O O . ARG A 1 87 ? -8.461 -19.684 22.439 1.00 92.69 87 ARG A O 1
ATOM 686 N N . PHE A 1 88 ? -7.595 -17.678 21.870 1.00 90.12 88 PHE A N 1
ATOM 687 C CA . PHE A 1 88 ? -8.159 -16.896 22.973 1.00 90.12 88 PHE A CA 1
ATOM 688 C C . PHE A 1 88 ? -9.434 -16.130 22.583 1.00 90.12 88 PHE A C 1
ATOM 690 O O . PHE A 1 88 ? -9.834 -15.199 23.285 1.00 90.12 88 PHE A O 1
ATOM 697 N N . ARG A 1 89 ? -10.120 -16.536 21.503 1.00 86.94 89 ARG A N 1
ATOM 698 C CA . ARG A 1 89 ? -11.327 -15.868 20.972 1.00 86.94 89 ARG A CA 1
ATOM 699 C C . ARG A 1 89 ? -12.474 -15.704 21.972 1.00 86.94 89 ARG A C 1
ATOM 701 O O . ARG A 1 89 ? -13.305 -14.814 21.803 1.00 86.94 89 ARG A O 1
ATOM 708 N N . GLU A 1 90 ? -12.532 -16.562 22.989 1.00 89.06 90 GLU A N 1
ATOM 709 C CA . GLU A 1 90 ? -13.585 -16.529 24.006 1.00 89.06 90 GLU A CA 1
ATOM 710 C C . GLU A 1 90 ? -13.290 -15.575 25.167 1.00 89.06 90 GLU A C 1
ATOM 712 O O . GLU A 1 90 ? -14.215 -15.226 25.907 1.00 89.06 90 GLU A O 1
ATOM 717 N N . THR A 1 91 ? -12.044 -15.105 25.296 1.00 88.44 91 THR A N 1
ATOM 718 C CA . THR A 1 91 ? -11.645 -14.184 26.364 1.00 88.44 91 THR A CA 1
ATOM 719 C C . THR A 1 91 ? -12.337 -12.821 26.214 1.00 88.44 91 THR A C 1
ATOM 721 O O . THR A 1 91 ? -12.537 -12.337 25.091 1.00 88.44 91 THR A O 1
ATOM 724 N N . PRO A 1 92 ? -12.700 -12.160 27.332 1.00 82.62 92 PRO A N 1
ATOM 725 C CA . PRO A 1 92 ? -13.387 -10.867 27.294 1.00 82.62 92 PRO A CA 1
ATOM 726 C C . PRO A 1 92 ? -12.549 -9.781 26.603 1.00 82.62 92 PRO A C 1
ATOM 728 O O . PRO A 1 92 ? -13.111 -8.910 25.943 1.00 82.62 92 PRO A O 1
ATOM 731 N N . ILE A 1 93 ? -11.217 -9.882 26.675 1.00 83.88 93 ILE A N 1
ATOM 732 C CA . ILE A 1 93 ? -10.272 -8.963 26.028 1.00 83.88 93 ILE A CA 1
ATOM 733 C C . ILE A 1 93 ? -10.416 -9.025 24.498 1.00 83.88 93 ILE A C 1
ATOM 735 O O . ILE A 1 93 ? -10.644 -8.002 23.854 1.00 83.88 93 ILE A O 1
ATOM 739 N N . VAL A 1 94 ? -10.370 -10.224 23.900 1.00 82.88 94 VAL A N 1
ATOM 740 C CA . VAL A 1 94 ? -10.483 -10.386 22.436 1.00 82.88 94 VAL A CA 1
ATOM 741 C C . VAL A 1 94 ? -11.882 -10.014 21.934 1.00 82.88 94 VAL A C 1
ATOM 743 O O . VAL A 1 94 ? -12.024 -9.411 20.865 1.00 82.88 94 VAL A O 1
ATOM 746 N N . LYS A 1 95 ? -12.927 -10.312 22.716 1.00 80.56 95 LYS A N 1
ATOM 747 C CA . LYS A 1 95 ? -14.306 -9.899 22.405 1.00 80.56 95 LYS A CA 1
ATOM 748 C C . LYS A 1 95 ? -14.465 -8.373 22.408 1.00 80.56 95 LYS A C 1
ATOM 750 O O . LYS A 1 95 ? -15.153 -7.845 21.532 1.00 80.56 95 LYS A O 1
ATOM 755 N N . ALA A 1 96 ? -13.809 -7.665 23.331 1.00 77.69 96 ALA A N 1
ATOM 756 C CA . ALA A 1 96 ? -13.864 -6.205 23.423 1.00 77.69 96 ALA A CA 1
ATOM 757 C C . ALA A 1 96 ? -13.173 -5.502 22.237 1.00 77.69 96 ALA A C 1
ATOM 759 O O . ALA A 1 96 ? -13.774 -4.602 21.642 1.00 77.69 96 ALA A O 1
ATOM 760 N N . CYS A 1 97 ? -11.989 -5.975 21.821 1.00 78.12 97 CYS A N 1
ATOM 761 C CA . CYS A 1 97 ? -11.201 -5.404 20.711 1.00 78.12 97 CYS A CA 1
ATOM 762 C C . CYS A 1 97 ? -11.878 -5.488 19.324 1.00 78.12 97 CYS A C 1
ATOM 764 O O . CYS A 1 97 ? -11.409 -4.877 18.358 1.00 78.12 97 CYS A O 1
ATOM 766 N N . GLY A 1 98 ? -12.967 -6.254 19.192 1.00 81.12 98 GLY A N 1
ATOM 767 C CA . GLY A 1 98 ? -13.691 -6.451 17.935 1.00 81.12 98 GLY A CA 1
ATOM 768 C C . GLY A 1 98 ? -12.992 -7.441 17.000 1.00 81.12 98 GLY A C 1
ATOM 769 O O . GLY A 1 98 ? -12.221 -7.045 16.126 1.00 81.12 98 GLY A O 1
ATOM 770 N N . ARG A 1 99 ? -13.320 -8.731 17.164 1.00 83.88 99 ARG A N 1
ATOM 771 C CA . ARG A 1 99 ? -12.731 -9.868 16.430 1.00 83.88 99 ARG A CA 1
ATOM 772 C C . ARG A 1 99 ? -12.680 -9.656 14.918 1.00 83.88 99 ARG A C 1
ATOM 774 O O . ARG A 1 99 ? -11.610 -9.745 14.334 1.00 83.88 99 ARG A O 1
ATOM 781 N N . GLU A 1 100 ? -13.817 -9.324 14.313 1.00 88.88 100 GLU A N 1
ATOM 782 C CA . GLU A 1 100 ? -13.943 -9.214 12.854 1.00 88.88 100 GLU A CA 1
ATOM 783 C C . GLU A 1 100 ? -13.010 -8.134 12.279 1.00 88.88 100 GLU A C 1
ATOM 785 O O . GLU A 1 100 ? -12.300 -8.358 11.304 1.00 88.88 100 GLU A O 1
ATOM 790 N N . MET A 1 101 ? -12.927 -6.980 12.947 1.00 89.56 101 MET A N 1
ATOM 791 C CA . MET A 1 101 ? -12.069 -5.872 12.522 1.00 89.56 101 MET A CA 1
ATOM 792 C C . MET A 1 101 ? -10.582 -6.194 12.697 1.00 89.56 101 MET A C 1
ATOM 794 O O . MET A 1 101 ? -9.776 -5.877 11.821 1.00 89.56 101 MET A O 1
ATOM 798 N N . SER A 1 102 ? -10.206 -6.851 13.799 1.00 91.38 102 SER A N 1
ATOM 799 C CA . SER A 1 102 ? -8.829 -7.328 13.990 1.00 91.38 102 SER A CA 1
ATOM 800 C C . SER A 1 102 ? -8.425 -8.359 12.932 1.00 91.38 102 SER A C 1
ATOM 802 O O . SER A 1 102 ? -7.308 -8.286 12.427 1.00 91.38 102 SER A O 1
ATOM 804 N N . CYS A 1 103 ? -9.324 -9.271 12.546 1.00 91.56 103 CYS A N 1
ATOM 805 C CA . CYS A 1 103 ? -9.072 -10.219 11.458 1.00 91.56 103 CYS A CA 1
ATOM 806 C C . CYS A 1 103 ? -8.823 -9.503 10.124 1.00 91.56 103 CYS A C 1
ATOM 808 O O . CYS A 1 103 ? -7.880 -9.858 9.420 1.00 91.56 103 CYS A O 1
ATOM 810 N N . ILE A 1 104 ? -9.600 -8.460 9.807 1.00 94.75 104 ILE A N 1
ATOM 811 C CA . ILE A 1 104 ? -9.388 -7.661 8.590 1.00 94.75 104 ILE A CA 1
ATOM 812 C C . ILE A 1 104 ? -8.025 -6.954 8.627 1.00 94.75 104 ILE A C 1
ATOM 814 O O . ILE A 1 104 ? -7.293 -7.017 7.641 1.00 94.75 104 ILE A O 1
ATOM 818 N N . ILE A 1 105 ? -7.637 -6.353 9.759 1.00 94.12 105 ILE A N 1
ATOM 819 C CA . ILE A 1 105 ? -6.315 -5.711 9.903 1.00 94.12 105 ILE A CA 1
ATOM 820 C C . ILE A 1 105 ? -5.197 -6.727 9.660 1.00 94.12 105 ILE A C 1
ATOM 822 O O . ILE A 1 105 ? -4.310 -6.467 8.853 1.00 94.12 105 ILE A O 1
ATOM 826 N N . LEU A 1 106 ? -5.262 -7.896 10.305 1.00 95.31 106 LEU A N 1
ATOM 827 C CA . LEU A 1 106 ? -4.260 -8.952 10.134 1.00 95.31 106 LEU A CA 1
ATOM 828 C C . LEU A 1 106 ? -4.205 -9.463 8.691 1.00 95.31 106 LEU A C 1
ATOM 830 O O . LEU A 1 106 ? -3.116 -9.703 8.177 1.00 95.31 106 LEU A O 1
ATOM 834 N N . SER A 1 107 ? -5.354 -9.582 8.017 1.00 95.38 107 SER A N 1
ATOM 835 C CA . SER A 1 107 ? -5.394 -9.960 6.601 1.00 95.38 107 SER A CA 1
ATOM 836 C C . SER A 1 107 ? -4.737 -8.907 5.704 1.00 95.38 107 SER A C 1
ATOM 838 O O . SER A 1 107 ? -3.961 -9.265 4.823 1.00 95.38 107 SER A O 1
ATOM 840 N N . GLY A 1 108 ? -4.959 -7.616 5.974 1.00 96.12 108 GLY A N 1
ATOM 841 C CA . GLY A 1 108 ? -4.302 -6.523 5.261 1.00 96.12 108 GLY A CA 1
ATOM 842 C C . GLY A 1 108 ? -2.788 -6.521 5.481 1.00 96.12 108 GLY A C 1
ATOM 843 O O . GLY A 1 108 ? -2.039 -6.456 4.510 1.00 96.12 108 GLY A O 1
ATOM 844 N N . CYS A 1 109 ? -2.330 -6.707 6.727 1.00 96.19 109 CYS A N 1
ATOM 845 C CA . CYS A 1 109 ? -0.904 -6.862 7.040 1.00 96.19 109 CYS A CA 1
ATOM 846 C C . CYS A 1 109 ? -0.281 -8.040 6.281 1.00 96.19 109 CYS A C 1
ATOM 848 O O . CYS A 1 109 ? 0.784 -7.895 5.685 1.00 96.19 109 CYS A O 1
ATOM 850 N N . MET A 1 110 ? -0.956 -9.195 6.274 1.00 96.88 110 MET A N 1
ATOM 851 C CA . MET A 1 110 ? -0.495 -10.381 5.553 1.00 96.88 110 MET A CA 1
ATOM 852 C C . MET A 1 110 ? -0.357 -10.100 4.054 1.00 96.88 110 MET A C 1
ATOM 854 O O . MET A 1 110 ? 0.678 -10.413 3.471 1.00 96.88 110 MET A O 1
ATOM 858 N N . ILE A 1 111 ? -1.363 -9.471 3.437 1.00 96.06 111 ILE A N 1
ATOM 859 C CA . ILE A 1 111 ? -1.314 -9.083 2.021 1.00 96.06 111 ILE A CA 1
ATOM 860 C C . ILE A 1 111 ? -0.113 -8.167 1.768 1.00 96.06 111 ILE A C 1
ATOM 862 O O . ILE A 1 111 ? 0.668 -8.447 0.863 1.00 96.06 111 ILE A O 1
ATOM 866 N N . CYS A 1 112 ? 0.088 -7.128 2.584 1.00 95.69 112 CYS A N 1
ATOM 867 C CA . CYS A 1 112 ? 1.220 -6.210 2.441 1.00 95.69 112 CYS A CA 1
ATOM 868 C C . CYS A 1 112 ? 2.576 -6.932 2.514 1.00 95.69 112 CYS A C 1
ATOM 870 O O . CYS A 1 112 ? 3.427 -6.695 1.659 1.00 95.69 112 CYS A O 1
ATOM 872 N N . TYR A 1 113 ? 2.774 -7.846 3.473 1.00 96.75 113 TYR A N 1
ATOM 873 C CA . TYR A 1 113 ? 4.024 -8.611 3.564 1.00 96.75 113 TYR A CA 1
ATOM 874 C C . TYR A 1 113 ? 4.219 -9.583 2.393 1.00 96.75 113 TYR A C 1
ATOM 876 O O . TYR A 1 113 ? 5.340 -9.746 1.912 1.00 96.75 113 TYR A O 1
ATOM 884 N N . LEU A 1 114 ? 3.146 -10.211 1.902 1.00 95.75 114 LEU A N 1
ATOM 885 C CA . LEU A 1 114 ? 3.207 -11.072 0.717 1.00 95.75 114 LEU A CA 1
ATOM 886 C C . LEU A 1 114 ? 3.542 -10.271 -0.548 1.00 95.75 114 LEU A C 1
ATOM 888 O O . LEU A 1 114 ? 4.305 -10.748 -1.389 1.00 95.75 114 LEU A O 1
ATOM 892 N N . MET A 1 115 ? 3.031 -9.042 -0.671 1.00 94.31 115 MET A N 1
ATOM 893 C CA . MET A 1 115 ? 3.318 -8.176 -1.818 1.00 94.31 115 MET A CA 1
ATOM 894 C C . MET A 1 115 ? 4.799 -7.815 -1.940 1.00 94.31 115 MET A C 1
ATOM 896 O O . MET A 1 115 ? 5.260 -7.613 -3.061 1.00 94.31 115 MET A O 1
ATOM 900 N N . THR A 1 116 ? 5.574 -7.821 -0.851 1.00 93.06 116 THR A N 1
ATOM 901 C CA . THR A 1 116 ? 7.033 -7.646 -0.931 1.00 93.06 116 THR A CA 1
ATOM 902 C C . THR A 1 116 ? 7.692 -8.707 -1.813 1.00 93.06 116 THR A C 1
ATOM 904 O O . THR A 1 116 ? 8.566 -8.390 -2.616 1.00 93.06 116 THR A O 1
ATOM 907 N N . PHE A 1 117 ? 7.255 -9.965 -1.721 1.00 92.00 117 PHE A N 1
ATOM 908 C CA . PHE A 1 117 ? 7.786 -11.039 -2.565 1.00 92.00 117 PHE A CA 1
ATOM 909 C C . PHE A 1 117 ? 7.356 -10.872 -4.023 1.00 92.00 117 PHE A C 1
ATOM 911 O O . PHE A 1 117 ? 8.155 -11.101 -4.926 1.00 92.00 117 PHE A O 1
ATOM 918 N N . VAL A 1 118 ? 6.123 -10.412 -4.262 1.00 91.88 118 VAL A N 1
ATOM 919 C CA . VAL A 1 118 ? 5.628 -10.107 -5.616 1.00 91.88 118 VAL A CA 1
ATOM 920 C C . VAL A 1 118 ? 6.390 -8.931 -6.235 1.00 91.88 118 VAL A C 1
ATOM 922 O O . VAL A 1 118 ? 6.598 -8.915 -7.446 1.00 91.88 118 VAL A O 1
ATOM 925 N N . LEU A 1 119 ? 6.832 -7.965 -5.424 1.00 87.75 119 LEU A N 1
ATOM 926 C CA . LEU A 1 119 ? 7.644 -6.825 -5.860 1.00 87.75 119 LEU A CA 1
ATOM 927 C C . LEU A 1 119 ? 9.040 -7.253 -6.334 1.00 87.75 119 LEU A C 1
ATOM 929 O O . LEU A 1 119 ? 9.564 -6.689 -7.288 1.00 87.75 119 LEU A O 1
ATOM 933 N N . ILE A 1 120 ? 9.615 -8.270 -5.692 1.00 87.25 120 ILE A N 1
ATOM 934 C CA . ILE A 1 120 ? 10.951 -8.804 -6.005 1.00 87.25 120 ILE A CA 1
ATOM 935 C C . ILE A 1 120 ? 10.899 -9.865 -7.112 1.00 87.25 120 ILE A C 1
ATOM 937 O O . ILE A 1 120 ? 11.892 -10.094 -7.805 1.00 87.25 120 ILE A O 1
ATOM 941 N N . ALA A 1 121 ? 9.751 -10.524 -7.281 1.00 85.94 121 ALA A N 1
ATOM 942 C CA . ALA A 1 121 ? 9.534 -11.504 -8.333 1.00 85.94 121 ALA A CA 1
ATOM 943 C C . ALA A 1 121 ? 9.736 -10.897 -9.729 1.00 85.94 121 ALA A C 1
ATOM 945 O O . ALA A 1 121 ? 9.612 -9.691 -9.944 1.00 85.94 121 ALA A O 1
ATOM 946 N N . THR A 1 122 ? 10.010 -11.762 -10.707 1.00 82.75 122 THR A N 1
ATOM 947 C CA . THR A 1 122 ? 10.207 -11.332 -12.091 1.00 82.75 122 THR A CA 1
ATOM 948 C C . THR A 1 122 ? 8.991 -10.540 -12.593 1.00 82.75 122 THR A C 1
ATOM 950 O O . THR A 1 122 ? 7.853 -11.022 -12.480 1.00 82.75 122 THR A O 1
ATOM 953 N N . PRO A 1 123 ? 9.197 -9.335 -13.148 1.00 84.75 123 PRO A N 1
ATOM 954 C CA . PRO A 1 123 ? 8.111 -8.503 -13.636 1.00 84.75 123 PRO A CA 1
ATOM 955 C C . PRO A 1 123 ? 7.472 -9.146 -14.867 1.00 84.75 123 PRO A C 1
ATOM 957 O O . PRO A 1 123 ? 8.123 -9.457 -15.860 1.00 84.75 123 PRO A O 1
ATOM 960 N N . THR A 1 124 ? 6.168 -9.352 -14.769 1.00 87.19 124 THR A N 1
ATOM 961 C CA . THR A 1 124 ? 5.258 -9.883 -15.783 1.00 87.19 124 THR A CA 1
ATOM 962 C C . THR A 1 124 ? 3.976 -9.063 -15.698 1.00 87.19 124 THR A C 1
ATOM 964 O O . THR A 1 124 ? 3.720 -8.421 -14.678 1.00 87.19 124 THR A O 1
ATOM 967 N N . MET A 1 125 ? 3.120 -9.101 -16.719 1.00 87.94 125 MET A N 1
ATOM 968 C CA . MET A 1 125 ? 1.838 -8.382 -16.661 1.00 87.94 125 MET A CA 1
ATOM 969 C C . MET A 1 125 ? 1.024 -8.745 -15.408 1.00 87.94 125 MET A C 1
ATOM 971 O O . MET A 1 125 ? 0.448 -7.866 -14.767 1.00 87.94 125 MET A O 1
ATOM 975 N N . LEU A 1 126 ? 1.041 -10.024 -15.015 1.00 89.25 126 LEU A N 1
ATOM 976 C CA . LEU A 1 126 ? 0.356 -10.504 -13.819 1.00 89.25 126 LEU A CA 1
ATOM 977 C C . LEU A 1 126 ? 0.995 -9.970 -12.533 1.00 89.25 126 LEU A C 1
ATOM 979 O O . LEU A 1 126 ? 0.279 -9.452 -11.680 1.00 89.25 126 LEU A O 1
ATOM 983 N N . THR A 1 127 ? 2.319 -10.063 -12.379 1.00 90.75 127 THR A N 1
ATOM 984 C CA . THR A 1 127 ? 2.982 -9.570 -11.160 1.00 90.75 127 THR A CA 1
ATOM 985 C C . THR A 1 127 ? 2.842 -8.056 -11.024 1.00 90.75 127 THR A C 1
ATOM 987 O O . THR A 1 127 ? 2.562 -7.583 -9.927 1.00 90.75 127 THR A O 1
ATOM 990 N N . CYS A 1 128 ? 2.882 -7.301 -12.123 1.00 89.81 128 CYS A N 1
ATOM 991 C CA . CYS A 1 128 ? 2.627 -5.859 -12.112 1.00 89.81 128 CYS A CA 1
ATOM 992 C C . CYS A 1 128 ? 1.179 -5.512 -11.735 1.00 89.81 128 CYS A C 1
ATOM 994 O O . CYS A 1 128 ? 0.943 -4.595 -10.945 1.00 89.81 128 CYS A O 1
ATOM 996 N N . ALA A 1 129 ? 0.198 -6.262 -12.245 1.00 90.69 129 ALA A N 1
ATOM 997 C CA . ALA A 1 129 ? -1.198 -6.099 -11.842 1.00 90.69 129 ALA A CA 1
ATOM 998 C C . ALA A 1 129 ? -1.392 -6.404 -10.346 1.00 90.69 129 ALA A C 1
ATOM 1000 O O . ALA A 1 129 ? -2.043 -5.636 -9.635 1.00 90.69 129 ALA A O 1
ATOM 1001 N N . LEU A 1 130 ? -0.784 -7.493 -9.861 1.00 91.56 130 LEU A N 1
ATOM 1002 C CA . LEU A 1 130 ? -0.833 -7.900 -8.457 1.00 91.56 130 LEU A CA 1
ATOM 1003 C C . LEU A 1 130 ? -0.157 -6.884 -7.535 1.00 91.56 130 LEU A C 1
ATOM 1005 O O . LEU A 1 130 ? -0.716 -6.588 -6.486 1.00 91.56 130 LEU A O 1
ATOM 1009 N N . GLN A 1 131 ? 0.984 -6.307 -7.918 1.00 90.38 131 GLN A N 1
ATOM 1010 C CA . GLN A 1 131 ? 1.642 -5.253 -7.138 1.00 90.38 131 GLN A CA 1
ATOM 1011 C C . GLN A 1 131 ? 0.727 -4.032 -6.982 1.00 90.38 131 GLN A C 1
ATOM 1013 O O . GLN A 1 131 ? 0.497 -3.567 -5.864 1.00 90.38 131 GLN A O 1
ATOM 1018 N N . ARG A 1 132 ? 0.154 -3.546 -8.092 1.00 88.81 132 ARG A N 1
ATOM 1019 C CA . ARG A 1 132 ? -0.736 -2.373 -8.098 1.00 88.81 132 ARG A CA 1
ATOM 1020 C C . ARG A 1 132 ? -2.001 -2.603 -7.262 1.00 88.81 132 ARG A C 1
ATOM 1022 O O . ARG A 1 132 ? -2.364 -1.748 -6.456 1.00 88.81 132 ARG A O 1
ATOM 1029 N N . LEU A 1 133 ? -2.659 -3.753 -7.427 1.00 91.69 133 LEU A N 1
ATOM 1030 C CA . LEU A 1 133 ? -3.884 -4.082 -6.688 1.00 91.69 133 LEU A CA 1
ATOM 1031 C C . LEU A 1 133 ? -3.603 -4.451 -5.232 1.00 91.69 133 LEU A C 1
ATOM 1033 O O . LEU A 1 133 ? -4.242 -3.926 -4.325 1.00 91.69 133 LEU A O 1
ATOM 1037 N N . GLY A 1 134 ? -2.662 -5.359 -4.999 1.00 92.44 134 GLY A N 1
ATOM 1038 C CA . GLY A 1 134 ? -2.428 -5.965 -3.696 1.00 92.44 134 GLY A CA 1
ATOM 1039 C C . GLY A 1 134 ? -1.920 -4.972 -2.659 1.00 92.44 134 GLY A C 1
ATOM 1040 O O . GLY A 1 134 ? -2.419 -4.979 -1.536 1.00 92.44 134 GLY A O 1
ATOM 1041 N N . ILE A 1 135 ? -1.004 -4.069 -3.031 1.00 91.44 135 ILE A N 1
ATOM 1042 C CA . ILE A 1 135 ? -0.518 -3.025 -2.113 1.00 91.44 135 ILE A CA 1
ATOM 1043 C C . ILE A 1 135 ? -1.669 -2.083 -1.744 1.00 91.44 135 ILE A C 1
ATOM 1045 O O . ILE A 1 135 ? -1.911 -1.829 -0.564 1.00 91.44 135 ILE A O 1
ATOM 1049 N N . GLY A 1 136 ? -2.422 -1.611 -2.743 1.00 92.62 136 GLY A N 1
ATOM 1050 C CA . GLY A 1 136 ? -3.550 -0.708 -2.523 1.00 92.62 136 GLY A CA 1
ATOM 1051 C C . GLY A 1 136 ? -4.641 -1.330 -1.649 1.00 92.62 136 GLY A C 1
ATOM 1052 O O . GLY A 1 136 ? -5.106 -0.694 -0.706 1.00 92.62 136 GLY A O 1
ATOM 1053 N N . VAL A 1 137 ? -5.023 -2.579 -1.928 1.00 94.50 137 VAL A N 1
ATOM 1054 C CA . VAL A 1 137 ? -6.056 -3.314 -1.181 1.00 94.50 137 VAL A CA 1
ATOM 1055 C C . VAL A 1 137 ? -5.594 -3.665 0.232 1.00 94.50 137 VAL A C 1
ATOM 1057 O O . VAL A 1 137 ? -6.378 -3.519 1.168 1.00 94.50 137 VAL A O 1
ATOM 1060 N N . GLY A 1 138 ? -4.341 -4.092 0.412 1.00 95.69 138 GLY A N 1
ATOM 1061 C CA . GLY A 1 138 ? -3.786 -4.412 1.729 1.00 95.69 138 GLY A CA 1
ATOM 1062 C C . GLY A 1 138 ? -3.803 -3.203 2.665 1.00 95.69 138 GLY A C 1
ATOM 1063 O O . GLY A 1 138 ? -4.344 -3.280 3.772 1.00 95.69 138 GLY A O 1
ATOM 1064 N N . LEU A 1 139 ? -3.307 -2.057 2.184 1.00 94.81 139 LEU A N 1
ATOM 1065 C CA . LEU A 1 139 ? -3.334 -0.795 2.927 1.00 94.81 139 LEU A CA 1
ATOM 1066 C C . LEU A 1 139 ? -4.770 -0.326 3.195 1.00 94.81 139 LEU A C 1
ATOM 1068 O O . LEU A 1 139 ? -5.102 0.013 4.334 1.00 94.81 139 LEU A O 1
ATOM 1072 N N . ALA A 1 140 ? -5.645 -0.377 2.187 1.00 96.38 140 ALA A N 1
ATOM 1073 C CA . ALA A 1 140 ? -7.038 0.019 2.350 1.00 96.38 140 ALA A CA 1
ATOM 1074 C C . ALA A 1 140 ? -7.752 -0.856 3.388 1.00 96.38 140 ALA A C 1
ATOM 1076 O O . ALA A 1 140 ? -8.484 -0.324 4.215 1.00 96.38 140 ALA A O 1
ATOM 1077 N N . ALA A 1 141 ? -7.507 -2.170 3.418 1.00 96.50 141 ALA A N 1
ATOM 1078 C CA . ALA A 1 141 ? -8.074 -3.070 4.423 1.00 96.50 141 ALA A CA 1
ATOM 1079 C C . ALA A 1 141 ? -7.608 -2.723 5.846 1.00 96.50 141 ALA A C 1
ATOM 1081 O O . ALA A 1 141 ? -8.431 -2.647 6.766 1.00 96.50 141 ALA A O 1
ATOM 1082 N N . MET A 1 142 ? -6.309 -2.458 6.029 1.00 96.00 142 MET A N 1
ATOM 1083 C CA . MET A 1 142 ? -5.753 -2.052 7.325 1.00 96.00 142 MET A CA 1
ATOM 1084 C C . MET A 1 142 ? -6.374 -0.739 7.814 1.00 96.00 142 MET A C 1
ATOM 1086 O O . MET A 1 142 ? -6.916 -0.677 8.925 1.00 96.00 142 MET A O 1
ATOM 1090 N N . TYR A 1 143 ? -6.329 0.305 6.984 1.00 95.44 143 TYR A N 1
ATOM 1091 C CA . TYR A 1 143 ? -6.774 1.637 7.383 1.00 95.44 143 TYR A CA 1
ATOM 1092 C C . TYR A 1 143 ? -8.297 1.760 7.433 1.00 95.44 143 TYR A C 1
ATOM 1094 O O . TYR A 1 143 ? -8.802 2.396 8.351 1.00 95.44 143 TYR A O 1
ATOM 1102 N N . ALA A 1 144 ? -9.056 1.104 6.552 1.00 96.00 144 ALA A N 1
ATOM 1103 C CA . ALA A 1 144 ? -10.518 1.087 6.639 1.00 96.00 144 ALA A CA 1
ATOM 1104 C C . ALA A 1 144 ? -11.010 0.397 7.919 1.00 96.00 144 ALA A C 1
ATOM 1106 O O . ALA A 1 144 ? -11.934 0.890 8.576 1.00 96.00 144 ALA A O 1
ATOM 1107 N N . SER A 1 145 ? -10.383 -0.715 8.316 1.00 94.31 145 SER A N 1
ATOM 1108 C CA . SER A 1 145 ? -10.735 -1.396 9.564 1.00 94.31 145 SER A CA 1
ATOM 1109 C C . SER A 1 145 ? -10.366 -0.550 10.786 1.00 94.31 145 SER A C 1
ATOM 1111 O O . SER A 1 145 ? -11.184 -0.369 11.694 1.00 94.31 145 SER A O 1
ATOM 1113 N N . MET A 1 146 ? -9.178 0.063 10.789 1.00 92.62 146 MET A N 1
ATOM 1114 C CA . MET A 1 146 ? -8.757 0.964 11.866 1.00 92.62 146 MET A CA 1
ATOM 1115 C C . MET A 1 146 ? -9.640 2.220 11.958 1.00 92.62 146 MET A C 1
ATOM 1117 O O . MET A 1 146 ? -10.035 2.618 13.060 1.00 92.62 146 MET A O 1
ATOM 1121 N N . LEU A 1 147 ? -10.039 2.796 10.820 1.00 92.81 147 LEU A N 1
ATOM 1122 C CA . LEU A 1 147 ? -11.015 3.883 10.761 1.00 92.81 147 LEU A CA 1
ATOM 1123 C C . LEU A 1 147 ? -12.352 3.447 11.353 1.00 92.81 147 LEU A C 1
ATOM 1125 O O . LEU A 1 147 ? -12.943 4.154 12.161 1.00 92.81 147 LEU A O 1
ATOM 1129 N N . THR A 1 148 ? -12.829 2.261 10.984 1.00 92.12 148 THR A N 1
ATOM 1130 C CA . THR A 1 148 ? -14.108 1.741 11.474 1.00 92.12 148 THR A CA 1
ATOM 1131 C C . THR A 1 148 ? -14.077 1.527 12.991 1.00 92.12 148 THR A C 1
ATOM 1133 O O . THR A 1 148 ? -15.032 1.888 13.687 1.00 92.12 148 THR A O 1
ATOM 1136 N N . LYS A 1 149 ? -12.960 1.019 13.532 1.00 88.88 149 LYS A N 1
ATOM 1137 C CA . LYS A 1 149 ? -12.744 0.893 14.983 1.00 88.88 149 LYS A CA 1
ATOM 1138 C C . LYS A 1 149 ? -12.751 2.250 15.690 1.00 88.88 149 LYS A C 1
ATOM 1140 O O . LYS A 1 149 ? -13.489 2.427 16.661 1.00 88.88 149 LYS A O 1
ATOM 1145 N N . THR A 1 150 ? -11.973 3.213 15.201 1.00 88.81 150 THR A N 1
ATOM 1146 C CA . THR A 1 150 ? -11.859 4.552 15.813 1.00 88.81 150 THR A CA 1
ATOM 1147 C C . THR A 1 150 ? -13.144 5.368 15.677 1.00 88.81 150 THR A C 1
ATOM 1149 O O . THR A 1 150 ? -13.550 6.036 16.628 1.00 88.81 150 THR A O 1
ATOM 1152 N N . ASN A 1 151 ? -13.853 5.255 14.551 1.00 88.69 151 ASN A N 1
ATOM 1153 C CA . ASN A 1 151 ? -15.163 5.868 14.350 1.00 88.69 151 ASN A CA 1
ATOM 1154 C C . ASN A 1 151 ? -16.196 5.319 15.341 1.00 88.69 151 ASN A C 1
ATOM 1156 O O . ASN A 1 151 ? -16.869 6.099 16.017 1.00 88.69 151 ASN A O 1
ATOM 1160 N N . ARG A 1 152 ? -16.288 3.988 15.490 1.00 86.44 152 ARG A N 1
ATOM 1161 C CA . ARG A 1 152 ? -17.150 3.354 16.503 1.00 86.44 152 ARG A CA 1
ATOM 1162 C C . ARG A 1 152 ? -16.833 3.903 17.893 1.00 86.44 152 ARG A C 1
ATOM 1164 O O . ARG A 1 152 ? -17.757 4.256 18.625 1.00 86.44 152 ARG A O 1
ATOM 1171 N N . LEU A 1 153 ? -15.550 3.977 18.241 1.00 83.62 153 LEU A N 1
ATOM 1172 C CA . LEU A 1 153 ? -15.095 4.451 19.542 1.00 83.62 153 LEU A CA 1
ATOM 1173 C C . LEU A 1 153 ? -15.505 5.913 19.780 1.00 83.62 153 LEU A C 1
ATOM 1175 O O . LEU A 1 153 ? -16.174 6.196 20.771 1.00 83.62 153 LEU A O 1
ATOM 1179 N N . SER A 1 154 ? -15.218 6.811 18.832 1.00 82.94 154 SER A N 1
ATOM 1180 C CA . SER A 1 154 ? -15.646 8.219 18.886 1.00 82.94 154 SER A CA 1
ATOM 1181 C C . SER A 1 154 ? -17.149 8.332 19.127 1.00 82.94 154 SER A C 1
ATOM 1183 O O . SER A 1 154 ? -17.577 9.049 20.022 1.00 82.94 154 SER A O 1
ATOM 1185 N N . ARG A 1 155 ? -17.963 7.561 18.396 1.00 82.75 155 ARG A N 1
ATOM 1186 C CA . ARG A 1 155 ? -19.428 7.615 18.507 1.00 82.75 155 ARG A CA 1
ATOM 1187 C C . ARG A 1 155 ? -19.949 7.124 19.853 1.00 82.75 155 ARG A C 1
ATOM 1189 O O . ARG A 1 155 ? -20.926 7.677 20.348 1.00 82.75 155 ARG A O 1
ATOM 1196 N N . ILE A 1 156 ? -19.319 6.108 20.444 1.00 82.31 156 ILE A N 1
ATOM 1197 C CA . ILE A 1 156 ? -19.676 5.620 21.784 1.00 82.31 156 ILE A CA 1
ATOM 1198 C C . ILE A 1 156 ? -19.402 6.707 22.829 1.00 82.31 156 ILE A C 1
ATOM 1200 O O . ILE A 1 156 ? -20.285 7.008 23.628 1.00 82.31 156 ILE A O 1
ATOM 1204 N N . PHE A 1 157 ? -18.219 7.324 22.800 1.00 78.50 157 PHE A N 1
ATOM 1205 C CA . PHE A 1 157 ? -17.846 8.349 23.780 1.00 78.50 157 PHE A CA 1
ATOM 1206 C C . PHE A 1 157 ? -18.582 9.678 23.573 1.00 78.50 157 PHE A C 1
ATOM 1208 O O . PHE A 1 157 ? -18.955 10.325 24.550 1.00 78.50 157 PHE A O 1
ATOM 1215 N N . ASP A 1 158 ? -18.855 10.067 22.328 1.00 78.69 158 ASP A N 1
ATOM 1216 C CA . ASP A 1 158 ? -19.663 11.250 22.022 1.00 78.69 158 ASP A CA 1
ATOM 1217 C C . ASP A 1 158 ? -21.125 11.057 22.444 1.00 78.69 158 ASP A C 1
ATOM 1219 O O . ASP A 1 158 ? -21.740 11.982 22.979 1.00 78.69 158 ASP A O 1
ATOM 1223 N N . ALA A 1 159 ? -21.680 9.853 22.260 1.00 76.31 159 ALA A N 1
ATOM 1224 C CA . ALA A 1 159 ? -23.016 9.526 22.747 1.00 76.31 159 ALA A CA 1
ATOM 1225 C C . ALA A 1 159 ? -23.062 9.502 24.278 1.00 76.31 159 ALA A C 1
ATOM 1227 O O . ALA A 1 159 ? -23.951 10.126 24.843 1.00 76.31 159 ALA A O 1
ATOM 1228 N N . ALA A 1 160 ? -22.078 8.891 24.947 1.00 73.31 160 ALA A N 1
ATOM 1229 C CA . ALA A 1 160 ? -22.010 8.843 26.410 1.00 73.31 160 ALA A CA 1
ATOM 1230 C C . ALA A 1 160 ? -22.014 10.239 27.068 1.00 73.31 160 ALA A C 1
ATOM 1232 O O . ALA A 1 160 ? -22.520 10.387 28.175 1.00 73.31 160 ALA A O 1
ATOM 1233 N N . LYS A 1 161 ? -21.511 11.273 26.375 1.00 72.69 161 LYS A N 1
ATOM 1234 C CA . LYS A 1 161 ? -21.565 12.676 26.829 1.00 72.69 161 LYS A CA 1
ATOM 1235 C C . LYS A 1 161 ? -22.937 13.339 26.667 1.00 72.69 161 LYS A C 1
ATOM 1237 O O . LYS A 1 161 ? -23.194 14.344 27.318 1.00 72.69 161 LYS A O 1
ATOM 1242 N N . ARG A 1 162 ? -23.785 12.846 25.758 1.00 72.69 162 ARG A N 1
ATOM 1243 C CA . ARG A 1 162 ? -25.041 13.506 25.349 1.00 72.69 162 ARG A CA 1
ATOM 1244 C C . ARG A 1 162 ? -26.299 12.734 25.742 1.00 72.69 162 ARG A C 1
ATOM 1246 O O . ARG A 1 162 ? -27.347 13.345 25.929 1.00 72.69 162 ARG A O 1
ATOM 1253 N N . THR A 1 163 ? -26.261 11.402 25.795 1.00 68.25 163 THR A N 1
ATOM 1254 C CA . THR A 1 163 ? -27.448 10.556 26.019 1.00 68.25 163 THR A CA 1
ATOM 1255 C C . THR A 1 163 ? -27.056 9.135 26.449 1.00 68.25 163 THR A C 1
ATOM 1257 O O . THR A 1 163 ? -26.060 8.586 25.996 1.00 68.25 163 THR A O 1
ATOM 1260 N N . ILE A 1 164 ? -27.899 8.474 27.248 1.00 63.38 164 ILE A N 1
ATOM 1261 C CA . ILE A 1 164 ? -27.736 7.057 27.644 1.00 63.38 164 ILE A CA 1
ATOM 1262 C C . ILE A 1 164 ? -28.190 6.085 26.522 1.00 63.38 164 ILE A C 1
ATOM 1264 O O . ILE A 1 164 ? -27.905 4.888 26.549 1.00 63.38 164 ILE A O 1
ATOM 1268 N N . LYS A 1 165 ? -28.887 6.582 25.487 1.00 62.56 165 LYS A N 1
ATOM 1269 C CA . LYS A 1 165 ? -29.340 5.778 24.339 1.00 62.56 165 LYS A CA 1
ATOM 1270 C C . LYS A 1 165 ? -28.146 5.300 23.515 1.00 62.56 165 LYS A C 1
ATOM 1272 O O . LYS A 1 165 ? -27.275 6.083 23.145 1.00 62.56 165 LYS A O 1
ATOM 1277 N N . ARG A 1 166 ? -28.155 4.012 23.155 1.00 58.03 166 ARG A N 1
ATOM 1278 C CA . ARG A 1 166 ? -27.154 3.427 22.254 1.00 58.03 166 ARG A CA 1
ATOM 1279 C C . ARG A 1 166 ? -27.225 4.129 20.889 1.00 58.03 166 ARG A C 1
ATOM 1281 O O . ARG A 1 166 ? -28.295 4.112 20.278 1.00 58.03 166 ARG A O 1
ATOM 1288 N N . PRO A 1 167 ? -26.132 4.729 20.386 1.00 61.62 167 PRO A N 1
ATOM 1289 C CA . PRO A 1 167 ? -26.152 5.367 19.077 1.00 61.62 167 PRO A CA 1
ATOM 1290 C C . PRO A 1 167 ? -26.320 4.313 17.958 1.00 61.62 167 PRO A C 1
ATOM 1292 O O . PRO A 1 167 ? -25.954 3.148 18.148 1.00 61.62 167 PRO A O 1
ATOM 1295 N N . PRO A 1 168 ? -26.857 4.685 16.776 1.00 60.16 168 PRO A N 1
ATOM 1296 C CA . PRO A 1 168 ? -27.060 3.751 15.653 1.00 60.16 168 PRO A CA 1
ATOM 1297 C C . PRO A 1 168 ? -25.731 3.160 15.130 1.00 60.16 168 PRO A C 1
ATOM 1299 O O . PRO A 1 168 ? -24.673 3.539 15.601 1.00 60.16 168 PRO A O 1
ATOM 1302 N N . PHE A 1 169 ? -25.701 2.210 14.195 1.00 59.75 169 PHE A N 1
ATOM 1303 C CA . PHE A 1 169 ? -24.452 1.676 13.584 1.00 59.75 169 PHE A CA 1
ATOM 1304 C C . PHE A 1 169 ? -23.339 1.133 14.529 1.00 59.75 169 PHE A C 1
ATOM 1306 O O . PHE A 1 169 ? -22.174 1.073 14.142 1.00 59.75 169 PHE A O 1
ATOM 1313 N N . ILE A 1 170 ? -23.641 0.726 15.770 1.00 69.62 170 ILE A N 1
ATOM 1314 C CA . ILE A 1 170 ? -22.661 0.014 16.630 1.00 69.62 170 ILE A CA 1
ATOM 1315 C C . ILE A 1 170 ? -22.548 -1.477 16.251 1.00 69.62 170 ILE A C 1
ATOM 1317 O O . ILE A 1 170 ? -21.594 -2.149 16.641 1.00 69.62 170 ILE A O 1
ATOM 1321 N N . SER A 1 171 ? -23.501 -2.008 15.483 1.00 76.69 171 SER A N 1
ATOM 1322 C CA . SER A 1 171 ? -23.561 -3.436 15.168 1.00 76.69 171 SER A CA 1
ATOM 1323 C C . SER A 1 171 ? -22.314 -3.914 14.401 1.00 76.69 171 SER A C 1
ATOM 1325 O O . SER A 1 171 ? -21.873 -3.233 13.469 1.00 76.69 171 SER A O 1
ATOM 1327 N N . PRO A 1 172 ? -21.772 -5.108 14.714 1.00 77.00 172 PRO A N 1
ATOM 1328 C CA . PRO A 1 172 ? -20.684 -5.717 13.946 1.00 77.00 172 PRO A CA 1
ATOM 1329 C C . PRO A 1 172 ? -20.993 -5.824 12.446 1.00 77.00 172 PRO A C 1
ATOM 1331 O O . PRO A 1 172 ? -20.115 -5.598 11.619 1.00 77.00 172 PRO A O 1
ATOM 1334 N N . LYS A 1 173 ? -22.260 -6.074 12.079 1.00 82.56 173 LYS A N 1
ATOM 1335 C CA . LYS A 1 173 ? -22.692 -6.128 10.673 1.00 82.56 173 LYS A CA 1
ATOM 1336 C C . LYS A 1 173 ? -22.535 -4.775 9.973 1.00 82.56 173 LYS A C 1
ATOM 1338 O O . LYS A 1 173 ? -21.995 -4.721 8.877 1.00 82.56 173 LYS A O 1
ATOM 1343 N N . SER A 1 174 ? -22.944 -3.674 10.613 1.00 86.00 174 SER A N 1
ATOM 1344 C CA . SER A 1 174 ? -22.784 -2.332 10.031 1.00 86.00 174 SER A CA 1
ATOM 1345 C C . SER A 1 174 ? -21.320 -1.910 9.915 1.00 86.00 174 SER A C 1
ATOM 1347 O O . SER A 1 174 ? -20.966 -1.202 8.981 1.00 86.00 174 SER A O 1
ATOM 1349 N N . GLN A 1 175 ? -20.464 -2.369 10.833 1.00 88.62 175 GLN A N 1
ATOM 1350 C CA . GLN A 1 175 ? -19.024 -2.120 10.766 1.00 88.62 175 GLN A CA 1
ATOM 1351 C C . GLN A 1 175 ? -18.395 -2.865 9.585 1.00 88.62 175 GLN A C 1
ATOM 1353 O O . GLN A 1 175 ? -17.642 -2.268 8.822 1.00 88.62 175 GLN A O 1
ATOM 1358 N N . LEU A 1 176 ? -18.730 -4.147 9.407 1.00 90.56 176 LEU A N 1
ATOM 1359 C CA . LEU A 1 176 ? -18.261 -4.938 8.267 1.00 90.56 176 LEU A CA 1
ATOM 1360 C C . LEU A 1 176 ? -18.703 -4.337 6.933 1.00 90.56 176 LEU A C 1
ATOM 1362 O O . LEU A 1 176 ? -17.888 -4.247 6.024 1.00 90.56 176 LEU A O 1
ATOM 1366 N N . ILE A 1 177 ? -19.953 -3.874 6.840 1.00 92.44 177 ILE A N 1
ATOM 1367 C CA . ILE A 1 177 ? -20.454 -3.193 5.640 1.00 92.44 177 ILE A CA 1
ATOM 1368 C C . ILE A 1 177 ? -19.653 -1.912 5.383 1.00 92.44 177 ILE A C 1
ATOM 1370 O O . ILE A 1 177 ? -19.157 -1.736 4.280 1.00 92.44 177 ILE A O 1
ATOM 1374 N N . LEU A 1 178 ? -19.454 -1.051 6.391 1.00 91.50 178 LEU A N 1
ATOM 1375 C CA . LEU A 1 178 ? -18.670 0.180 6.228 1.00 91.50 178 LEU A CA 1
ATOM 1376 C C . LEU A 1 178 ? -17.235 -0.110 5.765 1.00 91.50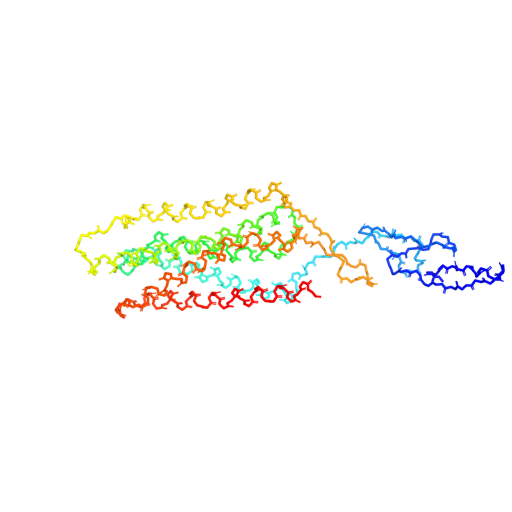 178 LEU A C 1
ATOM 1378 O O . LEU A 1 178 ? -16.766 0.488 4.799 1.00 91.50 178 LEU A O 1
ATOM 1382 N N . CYS A 1 179 ? -16.551 -1.043 6.429 1.00 94.38 179 CYS A N 1
ATOM 1383 C CA . CYS A 1 179 ? -15.190 -1.429 6.073 1.00 94.38 179 CYS A CA 1
ATOM 1384 C C . CYS A 1 179 ? -15.130 -2.029 4.661 1.00 94.38 179 CYS A C 1
ATOM 1386 O O . CYS A 1 179 ? -14.260 -1.663 3.874 1.00 94.38 179 CYS A O 1
ATOM 1388 N N . GLY A 1 180 ? -16.073 -2.912 4.323 1.00 94.50 180 GLY A N 1
ATOM 1389 C CA . GLY A 1 180 ? -16.184 -3.525 3.003 1.00 94.50 180 GLY A CA 1
ATOM 1390 C C . GLY A 1 180 ? -16.429 -2.499 1.901 1.00 94.50 180 GLY A C 1
ATOM 1391 O O . GLY A 1 180 ? -15.800 -2.587 0.854 1.00 94.50 180 GLY A O 1
ATOM 1392 N N . THR A 1 181 ? -17.259 -1.483 2.147 1.00 95.56 181 THR A N 1
ATOM 1393 C CA . THR A 1 181 ? -17.489 -0.389 1.193 1.00 95.56 181 THR A CA 1
ATOM 1394 C C . THR A 1 181 ? -16.224 0.436 0.958 1.00 95.56 181 THR A C 1
ATOM 1396 O O . THR A 1 181 ? -15.924 0.766 -0.186 1.00 95.56 181 THR A O 1
ATOM 1399 N N . LEU A 1 182 ? -15.452 0.745 2.006 1.00 96.00 182 LEU A N 1
ATOM 1400 C CA . LEU A 1 182 ? -14.192 1.491 1.870 1.00 96.00 182 LEU A CA 1
ATOM 1401 C C . LEU A 1 182 ? -13.135 0.694 1.084 1.00 96.00 182 LEU A C 1
ATOM 1403 O O . LEU A 1 182 ? -12.502 1.225 0.176 1.00 96.00 182 LEU A O 1
ATOM 1407 N N . VAL A 1 183 ? -12.982 -0.601 1.374 1.00 96.50 183 VAL A N 1
ATOM 1408 C CA . VAL A 1 183 ? -12.069 -1.477 0.615 1.00 96.50 183 VAL A CA 1
ATOM 1409 C C . VAL A 1 183 ? -12.562 -1.672 -0.821 1.00 96.50 183 VAL A C 1
ATOM 1411 O O . VAL A 1 183 ? -11.776 -1.598 -1.763 1.00 96.50 183 VAL A O 1
ATOM 1414 N N . GLY A 1 184 ? -13.868 -1.869 -1.005 1.00 96.31 184 GLY A N 1
ATOM 1415 C CA . GLY A 1 184 ? -14.497 -1.992 -2.317 1.00 96.31 184 GLY A CA 1
ATOM 1416 C C . GLY A 1 184 ? -14.279 -0.749 -3.175 1.00 96.31 184 GLY A C 1
ATOM 1417 O O . GLY A 1 184 ? -13.980 -0.876 -4.358 1.00 96.31 184 GLY A O 1
ATOM 1418 N N . LEU A 1 185 ? -14.323 0.446 -2.578 1.00 95.94 185 LEU A N 1
ATOM 1419 C CA . LEU A 1 185 ? -14.004 1.688 -3.276 1.00 95.94 185 LEU A CA 1
ATOM 1420 C C . LEU A 1 185 ? -12.554 1.701 -3.785 1.00 95.94 185 LEU A C 1
ATOM 1422 O O . LEU A 1 185 ? -12.340 2.053 -4.941 1.00 95.94 185 LEU A O 1
ATOM 1426 N N . GLN A 1 186 ? -11.573 1.248 -2.996 1.00 95.44 186 GLN A N 1
ATOM 1427 C CA . GLN A 1 186 ? -10.186 1.114 -3.473 1.00 95.44 186 GLN A CA 1
ATOM 1428 C C . GLN A 1 186 ? -10.079 0.148 -4.663 1.00 95.44 186 GLN A C 1
ATOM 1430 O O . GLN A 1 186 ? -9.378 0.441 -5.636 1.00 95.44 186 GLN A O 1
ATOM 1435 N N . VAL A 1 187 ? -10.766 -0.998 -4.601 1.00 94.75 187 VAL A N 1
ATOM 1436 C CA . VAL A 1 187 ? -10.780 -1.981 -5.697 1.00 94.75 187 VAL A CA 1
ATOM 1437 C C . VAL A 1 187 ? -11.388 -1.367 -6.956 1.00 94.75 187 VAL A C 1
ATOM 1439 O O . VAL A 1 187 ? -10.804 -1.486 -8.033 1.00 94.75 187 VAL A O 1
ATOM 1442 N N . LEU A 1 188 ? -12.517 -0.667 -6.826 1.00 94.50 188 LEU A N 1
ATOM 1443 C CA . LEU A 1 188 ? -13.180 0.013 -7.938 1.00 94.50 188 LEU A CA 1
ATOM 1444 C C . LEU A 1 188 ? -12.277 1.079 -8.561 1.00 94.50 188 LEU A C 1
ATOM 1446 O O . LEU A 1 188 ? -12.080 1.063 -9.773 1.00 94.50 188 LEU A O 1
ATOM 1450 N N . LEU A 1 189 ? -11.676 1.952 -7.749 1.00 92.75 189 LEU A N 1
ATOM 1451 C CA . LEU A 1 189 ? -10.761 2.995 -8.225 1.00 92.75 189 LEU A CA 1
ATOM 1452 C C . LEU A 1 189 ? -9.565 2.397 -8.973 1.00 92.75 189 LEU A C 1
ATOM 1454 O O . LEU A 1 189 ? -9.226 2.855 -10.062 1.00 92.75 189 LEU A O 1
ATOM 1458 N N . THR A 1 190 ? -8.968 1.334 -8.428 1.00 91.00 190 THR A N 1
ATOM 1459 C CA . THR A 1 190 ? -7.823 0.667 -9.063 1.00 91.00 190 THR A CA 1
ATOM 1460 C C . THR A 1 190 ? -8.228 -0.031 -10.366 1.00 91.00 190 THR A C 1
ATOM 1462 O O . THR A 1 190 ? -7.504 0.043 -11.355 1.00 91.00 190 THR A O 1
ATOM 1465 N N . THR A 1 191 ? -9.407 -0.657 -10.401 1.00 90.81 191 THR A N 1
ATOM 1466 C CA . THR A 1 191 ? -9.931 -1.335 -11.600 1.00 90.81 191 THR A CA 1
ATOM 1467 C C . THR A 1 191 ? -10.254 -0.338 -12.709 1.00 90.81 191 THR A C 1
ATOM 1469 O O . THR A 1 191 ? -9.885 -0.559 -13.858 1.00 90.81 191 THR A O 1
ATOM 1472 N N . VAL A 1 192 ? -10.888 0.787 -12.371 1.00 91.62 192 VAL A N 1
ATOM 1473 C CA . VAL A 1 192 ? -11.128 1.882 -13.321 1.00 91.62 192 VAL A CA 1
ATOM 1474 C C . VAL A 1 192 ? -9.799 2.406 -13.858 1.00 91.62 192 VAL A C 1
ATOM 1476 O O . VAL A 1 192 ? -9.666 2.613 -15.060 1.00 91.62 192 VAL A O 1
ATOM 1479 N N . TRP A 1 193 ? -8.789 2.554 -12.997 1.00 89.06 193 TRP A N 1
ATOM 1480 C CA . TRP A 1 193 ? -7.466 2.995 -13.429 1.00 89.06 193 TRP A CA 1
ATOM 1481 C C . TRP A 1 193 ? -6.792 2.023 -14.403 1.00 89.06 193 TRP A C 1
ATOM 1483 O O . TRP A 1 193 ? -6.139 2.465 -15.343 1.00 89.06 193 TRP A O 1
ATOM 1493 N N . PHE A 1 194 ? -6.993 0.713 -14.242 1.00 88.81 194 PHE A N 1
ATOM 1494 C CA . PHE A 1 194 ? -6.442 -0.295 -15.158 1.00 88.81 194 PHE A CA 1
ATOM 1495 C C . PHE A 1 194 ? -6.986 -0.182 -16.585 1.00 88.81 194 PHE A C 1
ATOM 1497 O O . PHE A 1 194 ? -6.321 -0.631 -17.515 1.00 88.81 194 PHE A O 1
ATOM 1504 N N . ILE A 1 195 ? -8.164 0.421 -16.772 1.00 88.56 195 ILE A N 1
ATOM 1505 C CA . ILE A 1 195 ? -8.721 0.684 -18.105 1.00 88.56 195 ILE A CA 1
ATOM 1506 C C . ILE A 1 195 ? -7.927 1.798 -18.803 1.00 88.56 195 ILE A C 1
ATOM 1508 O O . ILE A 1 195 ? -7.683 1.715 -20.003 1.00 88.56 195 ILE A O 1
ATOM 1512 N N . TYR A 1 196 ? -7.503 2.822 -18.055 1.00 87.69 196 TYR A N 1
ATOM 1513 C CA . TYR A 1 196 ? -6.744 3.955 -18.592 1.00 87.69 196 TYR A CA 1
ATOM 1514 C C . TYR A 1 196 ? -5.250 3.648 -18.747 1.00 87.69 196 TYR A C 1
ATOM 1516 O O . TYR A 1 196 ? -4.654 4.002 -19.761 1.00 87.69 196 TYR A O 1
ATOM 1524 N N . ASP A 1 197 ? -4.645 2.992 -17.754 1.00 85.81 197 ASP A N 1
ATOM 1525 C CA . ASP A 1 197 ? -3.230 2.615 -17.749 1.00 85.81 197 ASP A CA 1
ATOM 1526 C C . ASP A 1 197 ? -3.082 1.115 -17.441 1.00 85.81 197 ASP A C 1
ATOM 1528 O O . ASP A 1 197 ? -2.913 0.729 -16.273 1.00 85.81 197 ASP A O 1
ATOM 1532 N N . PRO A 1 198 ? -3.183 0.247 -18.467 1.00 87.25 198 PRO A N 1
ATOM 1533 C CA . PRO A 1 198 ? -3.148 -1.194 -18.274 1.00 87.25 198 PRO A CA 1
ATOM 1534 C C . PRO A 1 198 ? -1.792 -1.652 -17.718 1.00 87.25 198 PRO A C 1
ATOM 1536 O O . PRO A 1 198 ? -0.743 -1.137 -18.122 1.00 87.25 198 PRO A O 1
ATOM 1539 N N . PRO A 1 199 ? -1.780 -2.639 -16.802 1.00 86.88 199 PRO A N 1
ATOM 1540 C CA . PRO A 1 199 ? -0.544 -3.167 -16.247 1.00 86.88 199 PRO A CA 1
ATOM 1541 C C . PRO A 1 199 ? 0.292 -3.817 -17.352 1.00 86.88 199 PRO A C 1
ATOM 1543 O O . PRO A 1 199 ? -0.182 -4.672 -18.097 1.00 86.88 199 PRO A O 1
ATOM 1546 N N . GLY A 1 200 ? 1.557 -3.427 -17.434 1.00 85.81 200 GLY A N 1
ATOM 1547 C CA . GLY A 1 200 ? 2.507 -3.951 -18.405 1.00 85.81 200 GLY A CA 1
ATOM 1548 C C . GLY A 1 200 ? 3.923 -3.911 -17.859 1.00 85.81 200 GLY A C 1
ATOM 1549 O O . GLY A 1 200 ? 4.157 -3.475 -16.732 1.00 85.81 200 GLY A O 1
ATOM 1550 N N . THR A 1 201 ? 4.875 -4.352 -18.667 1.00 84.25 201 THR A N 1
ATOM 1551 C CA . THR A 1 201 ? 6.304 -4.277 -18.361 1.00 84.25 201 THR A CA 1
ATOM 1552 C C . THR A 1 201 ? 6.976 -3.291 -19.303 1.00 84.25 201 THR A C 1
ATOM 1554 O O . THR A 1 201 ? 6.630 -3.227 -20.482 1.00 84.25 201 THR A O 1
ATOM 1557 N N . THR A 1 202 ? 7.937 -2.534 -18.789 1.00 78.62 202 THR A N 1
ATOM 1558 C CA . THR A 1 202 ? 8.806 -1.655 -19.571 1.00 78.62 202 THR A CA 1
ATOM 1559 C C . THR A 1 202 ? 10.264 -2.006 -19.301 1.00 78.62 202 THR A C 1
ATOM 1561 O O . THR A 1 202 ? 10.587 -2.597 -18.268 1.00 78.62 202 THR A O 1
ATOM 1564 N N . ASN A 1 203 ? 11.139 -1.661 -20.239 1.00 72.31 203 ASN A N 1
ATOM 1565 C CA . ASN A 1 203 ? 12.572 -1.894 -20.123 1.00 72.31 203 ASN A CA 1
ATOM 1566 C C . ASN A 1 203 ? 13.258 -0.550 -19.909 1.00 72.31 203 ASN A C 1
ATOM 1568 O O . ASN A 1 203 ? 13.130 0.336 -20.754 1.00 72.31 203 ASN A O 1
ATOM 1572 N N . GLU A 1 204 ? 13.992 -0.406 -18.812 1.00 67.75 204 GLU A N 1
ATOM 1573 C CA . GLU A 1 204 ? 14.804 0.784 -18.559 1.00 67.75 204 GLU A CA 1
ATOM 1574 C C . GLU A 1 204 ? 16.291 0.474 -18.678 1.00 67.75 204 GLU A C 1
ATOM 1576 O O . GLU A 1 204 ? 16.756 -0.619 -18.346 1.00 67.75 204 GLU A O 1
ATOM 1581 N N . ILE A 1 205 ? 17.039 1.455 -19.178 1.00 63.44 205 ILE A N 1
ATOM 1582 C CA . ILE A 1 205 ? 18.489 1.378 -19.334 1.00 63.44 205 ILE A CA 1
ATOM 1583 C C . ILE A 1 205 ? 19.115 1.727 -17.981 1.00 63.44 205 ILE A C 1
ATOM 1585 O O . ILE A 1 205 ? 19.065 2.880 -17.564 1.00 63.44 205 ILE A O 1
ATOM 1589 N N . LEU A 1 206 ? 19.717 0.746 -17.303 1.00 61.88 206 LEU A N 1
ATOM 1590 C CA . LEU A 1 206 ? 20.412 0.965 -16.027 1.00 61.88 206 LEU A CA 1
ATOM 1591 C C . LEU A 1 206 ? 21.721 1.728 -16.218 1.00 61.88 206 LEU A C 1
ATOM 1593 O O . LEU A 1 206 ? 22.058 2.621 -15.447 1.00 61.88 206 LEU A O 1
ATOM 1597 N N . ASN A 1 207 ? 22.501 1.317 -17.218 1.00 59.91 207 ASN A N 1
ATOM 1598 C CA . ASN A 1 207 ? 23.803 1.894 -17.491 1.00 59.91 207 ASN A CA 1
ATOM 1599 C C . ASN A 1 207 ? 23.923 2.157 -18.989 1.00 59.91 207 ASN A C 1
ATOM 1601 O O . ASN A 1 207 ? 24.262 1.266 -19.773 1.00 59.91 207 ASN A O 1
ATOM 1605 N N . GLY A 1 208 ? 23.684 3.411 -19.380 1.00 55.78 208 GLY A N 1
ATOM 1606 C CA . GLY A 1 208 ? 23.818 3.877 -20.764 1.00 55.78 208 GLY A CA 1
ATOM 1607 C C . GLY A 1 208 ? 25.238 3.757 -21.331 1.00 55.78 208 GLY A C 1
ATOM 1608 O O . GLY A 1 208 ? 25.459 4.061 -22.497 1.00 55.78 208 GLY A O 1
ATOM 1609 N N . ASN A 1 209 ? 26.212 3.312 -20.530 1.00 55.97 209 ASN A N 1
ATOM 1610 C CA . ASN A 1 209 ? 27.569 3.019 -20.982 1.00 55.97 209 ASN A CA 1
ATOM 1611 C C . ASN A 1 209 ? 27.796 1.537 -21.320 1.00 55.97 209 ASN A C 1
ATOM 1613 O O . ASN A 1 209 ? 28.692 1.242 -22.108 1.00 55.97 209 ASN A O 1
ATOM 1617 N N . GLU A 1 210 ? 27.012 0.622 -20.745 1.00 59.44 210 GLU A N 1
ATOM 1618 C CA . GLU A 1 210 ? 27.212 -0.834 -20.859 1.00 59.44 210 GLU A CA 1
ATOM 1619 C C . GLU A 1 210 ? 26.060 -1.555 -21.564 1.00 59.44 210 GLU A C 1
ATOM 1621 O O . GLU A 1 210 ? 26.154 -2.757 -21.808 1.00 59.44 210 GLU A O 1
ATOM 1626 N N . GLY A 1 211 ? 24.987 -0.832 -21.899 1.00 57.16 211 GLY A N 1
ATOM 1627 C CA . GLY A 1 211 ? 23.828 -1.394 -22.581 1.00 57.16 211 GLY A CA 1
ATOM 1628 C C . GLY A 1 211 ? 23.015 -2.348 -21.719 1.00 57.16 211 GLY A C 1
ATOM 1629 O O . GLY A 1 211 ? 22.330 -3.202 -22.260 1.00 57.16 211 GLY A O 1
ATOM 1630 N N . THR A 1 212 ? 23.096 -2.252 -20.391 1.00 61.25 212 THR A N 1
ATOM 1631 C CA . THR A 1 212 ? 22.332 -3.118 -19.488 1.00 61.25 212 THR A CA 1
ATOM 1632 C C . THR A 1 212 ? 20.893 -2.620 -19.350 1.00 61.25 212 THR A C 1
ATOM 1634 O O . THR A 1 212 ? 20.6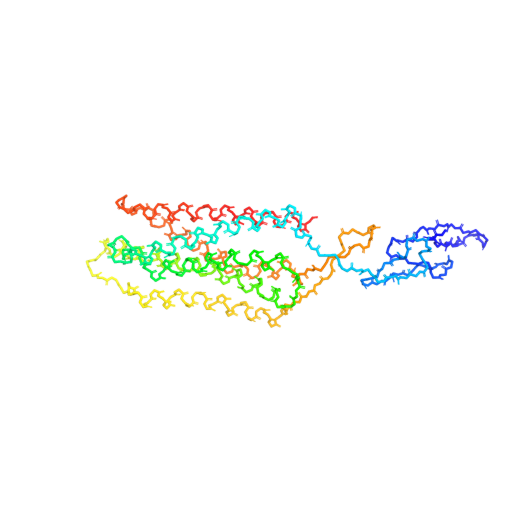49 -1.466 -18.992 1.00 61.25 212 THR A O 1
ATOM 1637 N N . PHE A 1 213 ? 19.932 -3.506 -19.621 1.00 65.81 213 PHE A N 1
ATOM 1638 C CA . PHE A 1 213 ? 18.499 -3.229 -19.501 1.00 65.81 213 PHE A CA 1
ATOM 1639 C C . PHE A 1 213 ? 17.909 -3.988 -18.309 1.00 65.81 213 PHE A C 1
ATOM 1641 O O . PHE A 1 213 ? 18.183 -5.181 -18.148 1.00 65.81 213 PHE A O 1
ATOM 1648 N N . VAL A 1 214 ? 17.075 -3.321 -17.509 1.00 71.44 214 VAL A N 1
ATOM 1649 C CA . VAL A 1 214 ? 16.239 -3.948 -16.476 1.00 71.44 214 VAL A CA 1
ATOM 1650 C 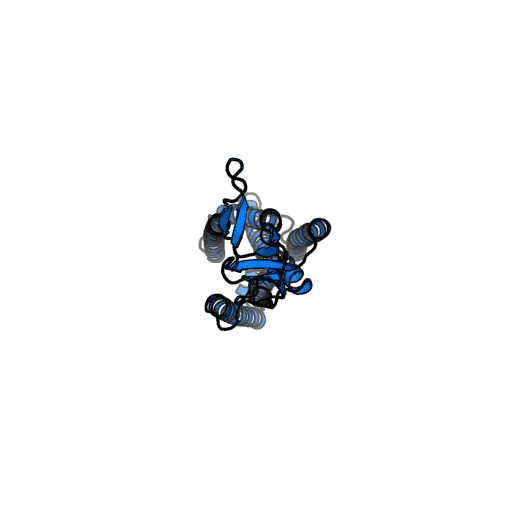C . VAL A 1 214 ? 14.787 -3.896 -16.895 1.00 71.44 214 VAL A C 1
ATOM 1652 O O . VAL A 1 214 ? 14.265 -2.846 -17.268 1.00 71.44 214 VAL A O 1
ATOM 1655 N N . VAL A 1 215 ? 14.130 -5.047 -16.799 1.00 72.88 215 VAL A N 1
ATOM 1656 C CA . VAL A 1 215 ? 12.677 -5.127 -16.927 1.00 72.88 215 VAL A CA 1
ATOM 1657 C C . VAL A 1 215 ? 12.071 -4.669 -15.612 1.00 72.88 215 VAL A C 1
ATOM 1659 O O . VAL A 1 215 ? 12.474 -5.139 -14.548 1.00 72.88 215 VAL A O 1
ATOM 1662 N N . GLN A 1 216 ? 11.084 -3.789 -15.682 1.00 80.50 216 GLN A N 1
ATOM 1663 C CA . GLN A 1 216 ? 10.290 -3.362 -14.538 1.00 80.50 216 GLN A CA 1
ATOM 1664 C C . GLN A 1 216 ? 8.827 -3.186 -14.936 1.00 80.50 216 GLN A C 1
ATOM 1666 O O . GLN A 1 216 ? 8.467 -3.248 -16.113 1.00 80.50 216 GLN A O 1
ATOM 1671 N N . CYS A 1 217 ? 7.953 -2.996 -13.954 1.00 85.06 217 CYS A N 1
ATOM 1672 C CA . CYS A 1 217 ? 6.556 -2.710 -14.237 1.00 85.06 217 CYS A CA 1
ATOM 1673 C C . CYS A 1 217 ? 6.420 -1.327 -14.870 1.00 85.06 217 CYS A C 1
ATOM 1675 O O . CYS A 1 217 ? 6.965 -0.351 -14.363 1.00 85.06 217 CYS A O 1
ATOM 1677 N N . LYS A 1 218 ? 5.678 -1.242 -15.977 1.00 82.06 218 LYS A N 1
ATOM 1678 C CA . LYS A 1 218 ? 5.326 0.026 -16.615 1.00 82.06 218 LYS A CA 1
ATOM 1679 C C . LYS A 1 218 ? 4.521 0.828 -15.602 1.00 82.06 218 LYS A C 1
ATOM 1681 O O . LYS A 1 218 ? 3.395 0.447 -15.290 1.00 82.06 218 LYS A O 1
ATOM 1686 N N . GLN A 1 219 ? 5.100 1.881 -15.044 1.00 78.12 219 GLN A N 1
ATOM 1687 C CA . GLN A 1 219 ? 4.458 2.669 -14.003 1.00 78.12 219 GLN A CA 1
ATOM 1688 C C . GLN A 1 219 ? 4.998 4.095 -14.014 1.00 78.12 219 GLN A C 1
ATOM 1690 O O . GLN A 1 219 ? 6.088 4.357 -13.518 1.00 78.12 219 GLN A O 1
ATOM 1695 N N . ASP A 1 220 ? 4.196 5.026 -14.520 1.00 78.06 220 ASP A N 1
ATOM 1696 C CA . ASP A 1 220 ? 4.516 6.445 -14.411 1.00 78.06 220 ASP A CA 1
ATOM 1697 C C . ASP A 1 220 ? 4.319 6.931 -12.971 1.00 78.06 220 ASP A C 1
ATOM 1699 O O . ASP A 1 220 ? 3.438 6.453 -12.246 1.00 78.06 220 ASP A O 1
ATOM 1703 N N . TRP A 1 221 ? 5.073 7.956 -12.568 1.00 75.88 221 TRP A N 1
ATOM 1704 C CA . TRP A 1 221 ? 4.950 8.561 -11.236 1.00 75.88 221 TRP A CA 1
ATOM 1705 C C . TRP A 1 221 ? 3.521 9.053 -10.947 1.00 75.88 221 TRP A C 1
ATOM 1707 O O . TRP A 1 221 ? 3.019 8.903 -9.833 1.00 75.88 221 TRP A O 1
ATOM 1717 N N . LYS A 1 222 ? 2.830 9.594 -11.965 1.00 77.75 222 LYS A N 1
ATOM 1718 C CA . LYS A 1 222 ? 1.431 10.042 -11.860 1.00 77.75 222 LYS A CA 1
ATOM 1719 C C . LYS A 1 222 ? 0.508 8.867 -11.569 1.00 77.75 222 LYS A C 1
ATOM 1721 O O . LYS A 1 222 ? -0.316 8.954 -10.662 1.00 77.75 222 LYS A O 1
ATOM 1726 N N . SER A 1 223 ? 0.682 7.762 -12.298 1.00 79.94 223 SER A N 1
ATOM 1727 C CA . SER A 1 223 ? -0.061 6.521 -12.071 1.00 79.94 223 SER A CA 1
ATOM 1728 C C . SER A 1 223 ? 0.210 5.971 -10.673 1.00 79.94 223 SER A C 1
ATOM 1730 O O . SER A 1 223 ? -0.727 5.589 -9.976 1.00 79.94 223 SER A O 1
ATOM 1732 N N . PHE A 1 224 ? 1.466 5.985 -10.220 1.00 79.81 224 PHE A N 1
ATOM 1733 C CA . PHE A 1 224 ? 1.840 5.520 -8.886 1.00 79.81 224 PHE A CA 1
ATOM 1734 C C . PHE A 1 224 ? 1.184 6.344 -7.767 1.00 79.81 224 PHE A C 1
ATOM 1736 O O . PHE A 1 224 ? 0.544 5.770 -6.885 1.00 79.81 224 PHE A O 1
ATOM 1743 N N . LEU A 1 225 ? 1.261 7.677 -7.822 1.00 80.94 225 LEU A N 1
ATOM 1744 C CA . LEU A 1 225 ? 0.612 8.535 -6.824 1.00 80.94 225 LEU A CA 1
ATOM 1745 C C . LEU A 1 225 ? -0.911 8.411 -6.855 1.00 80.94 225 LEU A C 1
ATOM 1747 O O . LEU A 1 225 ? -1.545 8.370 -5.800 1.00 80.94 225 LEU A O 1
ATOM 1751 N N . ASN A 1 226 ? -1.502 8.309 -8.044 1.00 82.25 226 ASN A N 1
ATOM 1752 C CA . ASN A 1 226 ? -2.947 8.182 -8.181 1.00 82.25 226 ASN A CA 1
ATOM 1753 C C . ASN A 1 226 ? -3.481 6.880 -7.559 1.00 82.25 226 ASN A C 1
ATOM 1755 O O . ASN A 1 226 ? -4.556 6.873 -6.967 1.00 82.25 226 ASN A O 1
ATOM 1759 N N . LEU A 1 227 ? -2.709 5.791 -7.602 1.00 84.12 227 LEU A N 1
ATOM 1760 C CA . LEU A 1 227 ? -3.069 4.530 -6.939 1.00 84.12 227 LEU A CA 1
ATOM 1761 C C . LEU A 1 227 ? -3.030 4.622 -5.402 1.00 84.12 227 LEU A C 1
ATOM 1763 O O . LEU A 1 227 ? -3.734 3.876 -4.713 1.00 84.12 227 LEU A O 1
ATOM 1767 N N . LEU A 1 228 ? -2.225 5.537 -4.855 1.00 86.31 228 LEU A N 1
ATOM 1768 C CA . LEU A 1 228 ? -2.021 5.698 -3.413 1.00 86.31 228 LEU A CA 1
ATOM 1769 C C . LEU A 1 228 ? -2.820 6.850 -2.800 1.00 86.31 228 LEU A C 1
ATOM 1771 O O . LEU A 1 228 ? -2.982 6.882 -1.581 1.00 86.31 228 LEU A O 1
ATOM 1775 N N . ILE A 1 229 ? -3.368 7.761 -3.608 1.00 91.06 229 ILE A N 1
ATOM 1776 C CA . ILE A 1 229 ? -4.062 8.958 -3.114 1.00 91.06 229 ILE A CA 1
ATOM 1777 C C . ILE A 1 229 ? -5.217 8.617 -2.167 1.00 91.06 229 ILE A C 1
ATOM 1779 O O . ILE A 1 229 ? -5.361 9.236 -1.114 1.00 91.06 229 ILE A O 1
ATOM 1783 N N . TYR A 1 230 ? -5.994 7.579 -2.481 1.00 93.50 230 TYR A N 1
ATOM 1784 C CA . TYR A 1 230 ? -7.086 7.132 -1.620 1.00 93.50 230 TYR A CA 1
ATOM 1785 C C . TYR A 1 230 ? -6.577 6.584 -0.282 1.00 93.50 230 TYR A C 1
ATOM 1787 O O . TYR A 1 230 ? -7.141 6.893 0.766 1.00 93.50 230 TYR A O 1
ATOM 1795 N N . ASN A 1 231 ? -5.471 5.835 -0.292 1.00 93.19 231 ASN A N 1
ATOM 1796 C CA . ASN A 1 231 ? -4.836 5.351 0.933 1.00 93.19 231 ASN A CA 1
ATOM 1797 C C . ASN A 1 231 ? -4.321 6.510 1.797 1.00 93.19 231 ASN A C 1
ATOM 1799 O O . ASN A 1 231 ? -4.524 6.502 3.009 1.00 93.19 231 ASN A O 1
ATOM 1803 N N . ILE A 1 232 ? -3.736 7.544 1.185 1.00 92.75 232 ILE A N 1
ATOM 1804 C CA . ILE A 1 232 ? -3.301 8.759 1.890 1.00 92.75 232 ILE A CA 1
ATOM 1805 C C . ILE A 1 232 ? -4.499 9.465 2.541 1.00 92.75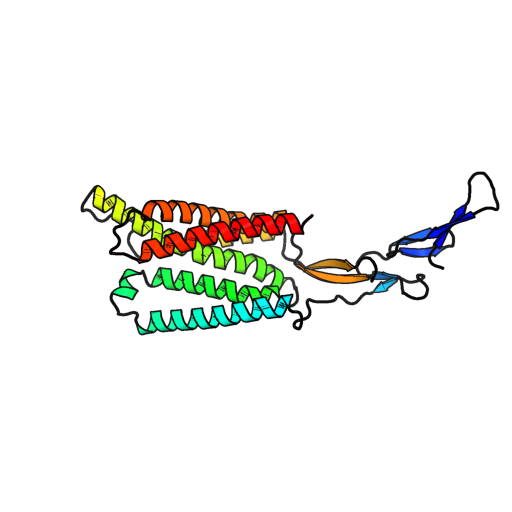 232 ILE A C 1
ATOM 1807 O O . ILE A 1 232 ? -4.429 9.849 3.710 1.00 92.75 232 ILE A O 1
ATOM 1811 N N . ILE A 1 233 ? -5.622 9.584 1.825 1.00 94.62 233 ILE A N 1
ATOM 1812 C CA . ILE A 1 233 ? -6.865 10.149 2.371 1.00 94.62 233 ILE A CA 1
ATOM 1813 C C . ILE A 1 233 ? -7.367 9.306 3.550 1.00 94.62 233 ILE A C 1
ATOM 1815 O O . ILE A 1 233 ? -7.692 9.864 4.600 1.00 94.62 233 ILE A O 1
ATOM 1819 N N . LEU A 1 234 ? -7.392 7.974 3.425 1.00 94.50 234 LEU A N 1
ATOM 1820 C CA . LEU A 1 234 ? -7.781 7.082 4.522 1.00 94.50 234 LEU A CA 1
ATOM 1821 C C . LEU A 1 234 ? -6.896 7.281 5.755 1.00 94.50 234 LEU A C 1
ATOM 1823 O O . LEU A 1 234 ? -7.421 7.389 6.861 1.00 94.50 234 LEU A O 1
ATOM 1827 N N . ILE A 1 235 ? -5.576 7.375 5.580 1.00 94.00 235 ILE A N 1
ATOM 1828 C CA . ILE A 1 235 ? -4.630 7.622 6.675 1.00 94.00 235 ILE A CA 1
ATOM 1829 C C . ILE A 1 235 ? -4.917 8.970 7.336 1.00 94.00 235 ILE A C 1
ATOM 1831 O O . ILE A 1 235 ? -5.015 9.034 8.560 1.00 94.00 235 ILE A O 1
ATOM 1835 N N . ALA A 1 236 ? -5.106 10.035 6.554 1.00 94.31 236 ALA A N 1
ATOM 1836 C CA . ALA A 1 236 ? -5.407 11.361 7.088 1.00 94.31 236 ALA A CA 1
ATOM 1837 C C . ALA A 1 236 ? -6.699 11.356 7.921 1.00 94.31 236 ALA A C 1
ATOM 1839 O O . ALA A 1 236 ? -6.719 11.850 9.052 1.00 94.31 236 ALA A O 1
ATOM 1840 N N . VAL A 1 237 ? -7.764 10.733 7.406 1.00 94.56 237 VAL A N 1
ATOM 1841 C CA . VAL A 1 237 ? -9.038 10.603 8.125 1.00 94.56 237 VAL A CA 1
ATOM 1842 C C . VAL A 1 237 ? -8.863 9.755 9.390 1.00 94.56 237 VAL A C 1
ATOM 1844 O O . VAL A 1 237 ? -9.320 10.165 10.459 1.00 94.56 237 VAL A O 1
ATOM 1847 N N . CYS A 1 238 ? -8.155 8.624 9.319 1.00 93.56 238 CYS A N 1
ATOM 1848 C CA . CYS A 1 238 ? -7.807 7.814 10.490 1.00 93.56 238 CYS A CA 1
ATOM 1849 C C . CYS A 1 238 ? -7.080 8.635 11.560 1.00 93.56 238 CYS A C 1
ATOM 1851 O O . CYS A 1 238 ? -7.416 8.528 12.739 1.00 93.56 238 CYS A O 1
ATOM 1853 N N . THR A 1 239 ? -6.129 9.486 11.171 1.00 92.69 239 THR A N 1
ATOM 1854 C CA . THR A 1 239 ? -5.366 10.328 12.100 1.00 92.69 239 THR A CA 1
ATOM 1855 C C . THR A 1 239 ? -6.266 11.354 12.779 1.00 92.69 239 THR A C 1
ATOM 1857 O O . THR A 1 239 ? -6.194 11.519 13.997 1.00 92.69 239 THR A O 1
ATOM 1860 N N . VAL A 1 240 ? -7.183 11.986 12.040 1.00 92.25 240 VAL A N 1
ATOM 1861 C CA . VAL A 1 240 ? -8.181 12.901 12.621 1.00 92.25 240 VAL A CA 1
ATOM 1862 C C . VAL A 1 240 ? -9.037 12.188 13.673 1.00 92.25 240 VAL A C 1
ATOM 1864 O O . VAL A 1 240 ? -9.253 12.723 14.765 1.00 92.25 240 VAL A O 1
ATOM 1867 N N . TYR A 1 241 ? -9.507 10.972 13.386 1.00 89.00 241 TYR A N 1
ATOM 1868 C CA . TYR A 1 241 ? -10.284 10.192 14.354 1.00 89.00 241 TYR A CA 1
ATOM 1869 C C . TYR A 1 241 ? -9.445 9.725 15.546 1.00 89.00 241 TYR A C 1
ATOM 1871 O O . TYR A 1 241 ? -9.928 9.796 16.675 1.00 89.00 241 TYR A O 1
ATOM 1879 N N . ALA A 1 242 ? -8.189 9.332 15.330 1.00 88.12 242 ALA A N 1
ATOM 1880 C CA . ALA A 1 242 ? -7.270 8.974 16.405 1.00 88.12 242 ALA A CA 1
ATOM 1881 C C . ALA A 1 242 ? -7.057 10.149 17.377 1.00 88.12 242 ALA A C 1
ATOM 1883 O O . ALA A 1 242 ? -7.158 9.970 18.595 1.00 88.12 242 ALA A O 1
ATOM 1884 N N . ILE A 1 243 ? -6.877 11.366 16.847 1.00 87.81 243 ILE A N 1
ATOM 1885 C CA . ILE A 1 243 ? -6.776 12.597 17.644 1.00 87.81 243 ILE A CA 1
ATOM 1886 C C . ILE A 1 243 ? -8.065 12.838 18.436 1.00 87.81 243 ILE A C 1
ATOM 1888 O O . ILE A 1 243 ? -7.993 13.121 19.631 1.00 87.81 243 ILE A O 1
ATOM 1892 N N . LYS A 1 244 ? -9.249 12.678 17.827 1.00 85.31 244 LYS A N 1
ATOM 1893 C CA . LYS A 1 244 ? -10.529 12.810 18.552 1.00 85.31 244 LYS A CA 1
ATOM 1894 C C . LYS A 1 244 ? -10.645 11.823 19.714 1.00 85.31 244 LYS A C 1
ATOM 1896 O O . LYS A 1 244 ? -11.148 12.181 20.778 1.00 85.31 244 LYS A O 1
ATOM 1901 N N . THR A 1 245 ? -10.150 10.601 19.536 1.00 82.38 245 THR A N 1
ATOM 1902 C CA . THR A 1 245 ? -10.215 9.541 20.552 1.00 82.38 245 THR A CA 1
ATOM 1903 C C . THR A 1 245 ? -9.138 9.632 21.640 1.00 82.38 245 THR A C 1
ATOM 1905 O O . THR A 1 245 ? -9.191 8.864 22.596 1.00 82.38 245 THR A O 1
ATOM 1908 N N . ARG A 1 246 ? -8.192 10.583 21.566 1.00 81.50 246 ARG A N 1
ATOM 1909 C CA . ARG A 1 246 ? -7.080 10.699 22.536 1.00 81.50 246 ARG A CA 1
ATOM 1910 C C . ARG A 1 246 ? -7.512 11.047 23.965 1.00 81.50 246 ARG A C 1
ATOM 1912 O O . ARG A 1 246 ? -6.767 10.809 24.901 1.00 81.50 246 ARG A O 1
ATOM 1919 N N . HIS A 1 247 ? -8.690 11.652 24.120 1.00 73.38 247 HIS A N 1
ATOM 1920 C CA . HIS A 1 247 ? -9.227 12.100 25.412 1.00 73.38 247 HIS A CA 1
ATOM 1921 C C . HIS A 1 247 ? -10.044 11.018 26.136 1.00 73.38 247 HIS A C 1
ATOM 1923 O O . HIS A 1 247 ? -10.685 11.297 27.147 1.00 73.38 247 HIS A O 1
ATOM 1929 N N . ILE A 1 248 ? -10.083 9.801 25.592 1.00 73.88 248 ILE A N 1
ATOM 1930 C CA . ILE A 1 248 ? -10.752 8.659 26.212 1.00 73.88 248 ILE A CA 1
ATOM 1931 C C . ILE A 1 248 ? -9.941 8.224 27.443 1.00 73.88 248 ILE A C 1
ATOM 1933 O O . ILE A 1 248 ? -8.726 8.082 27.315 1.00 73.88 248 ILE A O 1
ATOM 1937 N N . PRO A 1 249 ? -10.576 8.032 28.618 1.00 64.31 249 PRO A N 1
ATOM 1938 C CA . PRO A 1 249 ? -9.878 7.766 29.877 1.00 64.31 249 PRO A CA 1
ATOM 1939 C C . PRO A 1 249 ? -8.943 6.549 29.808 1.00 64.31 249 PRO A C 1
ATOM 1941 O O . PRO A 1 249 ? -9.257 5.541 29.170 1.00 64.31 249 PRO A O 1
ATOM 1944 N N . GLU A 1 250 ? -7.815 6.648 30.520 1.00 54.69 250 GLU A N 1
ATOM 1945 C CA . GLU A 1 250 ? -6.637 5.760 30.455 1.00 54.69 250 GLU A CA 1
ATOM 1946 C C . GLU A 1 250 ? -6.903 4.277 30.759 1.00 54.69 250 GLU A C 1
ATOM 1948 O O . GLU A 1 250 ? -6.086 3.424 30.424 1.00 54.69 250 GLU A O 1
ATOM 1953 N N . ASN A 1 251 ? -8.076 3.933 31.297 1.00 56.34 251 ASN A N 1
ATOM 1954 C CA . ASN A 1 251 ? -8.484 2.541 31.512 1.00 56.34 251 ASN A CA 1
ATOM 1955 C C . ASN A 1 251 ? -8.604 1.729 30.200 1.00 56.34 251 ASN A C 1
ATOM 1957 O O . ASN A 1 251 ? -8.706 0.505 30.250 1.00 56.34 251 ASN A O 1
ATOM 1961 N N . PHE A 1 252 ? -8.571 2.381 29.027 1.00 63.56 252 PHE A N 1
ATOM 1962 C CA . PHE A 1 252 ? -8.490 1.748 27.705 1.00 63.56 252 PHE A CA 1
ATOM 1963 C C . PHE A 1 252 ? -7.163 2.087 26.999 1.00 63.56 252 PHE A C 1
ATOM 1965 O O . PHE A 1 252 ? -7.112 2.930 26.105 1.00 63.56 252 PHE A O 1
ATOM 1972 N N . ASN A 1 253 ? -6.089 1.367 27.343 1.00 71.88 253 ASN A N 1
ATOM 1973 C CA . ASN A 1 253 ? -4.762 1.509 26.714 1.00 71.88 253 ASN A CA 1
ATOM 1974 C C . ASN A 1 253 ? -4.768 1.353 25.174 1.00 71.88 253 ASN A C 1
ATOM 1976 O O . ASN A 1 253 ? -3.847 1.810 24.501 1.00 71.88 253 ASN A O 1
ATOM 1980 N N . GLU A 1 254 ? -5.807 0.740 24.599 1.00 80.50 254 GLU A N 1
ATOM 1981 C CA . GLU A 1 254 ? -5.968 0.531 23.155 1.00 80.50 254 GLU A CA 1
ATOM 1982 C C . GLU A 1 254 ? -5.949 1.844 22.346 1.00 80.50 254 GLU A C 1
ATOM 1984 O O . GLU A 1 254 ? -5.297 1.912 21.304 1.00 80.50 254 GLU A O 1
ATOM 1989 N N . SER A 1 255 ? -6.598 2.914 22.825 1.00 80.44 255 SER A N 1
ATOM 1990 C CA . SER A 1 255 ? -6.677 4.192 22.091 1.00 80.44 255 SER A CA 1
ATOM 1991 C C . SER A 1 255 ? -5.313 4.880 21.960 1.00 80.44 255 SER A C 1
ATOM 1993 O O . SER A 1 255 ? -5.010 5.471 20.920 1.00 80.44 255 SER A O 1
ATOM 1995 N N . LYS A 1 256 ? -4.459 4.750 22.982 1.00 83.06 256 LYS A N 1
ATOM 1996 C CA . LYS A 1 256 ? -3.094 5.290 22.996 1.00 83.06 256 LYS A CA 1
ATOM 1997 C C . LYS A 1 256 ? -2.211 4.600 21.958 1.00 83.06 256 LYS A C 1
ATOM 1999 O O . LYS A 1 256 ? -1.512 5.284 21.210 1.00 83.06 256 LYS A O 1
ATOM 2004 N N . PHE A 1 257 ? -2.281 3.269 21.873 1.00 86.69 257 PHE A N 1
ATOM 2005 C CA . PHE A 1 257 ? -1.541 2.509 20.861 1.00 86.69 257 PHE A CA 1
ATOM 2006 C C . PHE A 1 257 ? -2.008 2.849 19.444 1.00 86.69 257 PHE A C 1
ATOM 2008 O O . PHE A 1 257 ? -1.167 3.086 18.583 1.00 86.69 257 PHE A O 1
ATOM 2015 N N . ILE A 1 258 ? -3.321 2.979 19.215 1.00 87.50 258 ILE A N 1
ATOM 2016 C CA . ILE A 1 258 ? -3.854 3.403 17.910 1.00 87.50 258 ILE A CA 1
ATOM 2017 C C . ILE A 1 258 ? -3.328 4.793 17.525 1.00 87.50 258 ILE A C 1
ATOM 2019 O O . ILE A 1 258 ? -2.872 4.985 16.399 1.00 87.50 258 ILE A O 1
ATOM 2023 N N . GLY A 1 259 ? -3.348 5.756 18.453 1.00 86.50 259 GLY A N 1
ATOM 2024 C CA . GLY A 1 259 ? -2.801 7.093 18.216 1.00 86.50 259 GLY A CA 1
ATOM 2025 C C . GLY A 1 259 ? -1.325 7.056 17.818 1.00 86.50 259 GLY A C 1
ATOM 2026 O O . GLY A 1 259 ? -0.944 7.642 16.807 1.00 86.50 259 GLY A O 1
ATOM 2027 N N . PHE A 1 260 ? -0.510 6.302 18.559 1.00 88.94 260 PHE A N 1
ATOM 2028 C CA . PHE A 1 260 ? 0.908 6.124 18.247 1.00 88.94 260 PHE A CA 1
ATOM 2029 C C . PHE A 1 260 ? 1.133 5.487 16.864 1.00 88.94 260 PHE A C 1
ATOM 2031 O O . PHE A 1 260 ? 1.944 5.984 16.078 1.00 88.94 260 PHE A O 1
ATOM 2038 N N . THR A 1 261 ? 0.381 4.436 16.523 1.00 91.62 261 THR A N 1
ATOM 2039 C CA . THR A 1 261 ? 0.436 3.796 15.199 1.00 91.62 261 THR A CA 1
ATOM 2040 C C . THR A 1 261 ? 0.052 4.763 14.076 1.00 91.62 261 THR A C 1
ATOM 2042 O O . THR A 1 261 ? 0.698 4.770 13.028 1.00 91.62 261 THR A O 1
ATOM 2045 N N . MET A 1 262 ? -0.950 5.623 14.279 1.00 91.19 262 MET A N 1
ATOM 2046 C CA . MET A 1 262 ? -1.330 6.618 13.271 1.00 91.19 262 MET A CA 1
ATOM 2047 C C . MET A 1 262 ? -0.259 7.688 13.066 1.00 91.19 262 MET A C 1
ATOM 2049 O O . MET A 1 262 ? 0.077 7.995 11.923 1.00 91.19 262 MET A O 1
ATOM 2053 N N . TYR A 1 263 ? 0.319 8.226 14.143 1.00 91.38 263 TYR A N 1
ATOM 2054 C CA . TYR A 1 263 ? 1.365 9.246 14.027 1.00 91.38 263 TYR A CA 1
ATOM 2055 C C . TYR A 1 263 ? 2.626 8.704 13.352 1.00 91.38 263 TYR A C 1
ATOM 2057 O O . TYR A 1 263 ? 3.151 9.335 12.436 1.00 91.38 263 TYR A O 1
ATOM 2065 N N . THR A 1 264 ? 3.073 7.511 13.750 1.00 94.31 264 THR A N 1
ATOM 2066 C CA . THR A 1 264 ? 4.215 6.837 13.109 1.00 94.31 264 THR A CA 1
ATOM 2067 C C . THR A 1 264 ? 3.941 6.553 11.633 1.00 94.31 264 THR A C 1
ATOM 2069 O O . THR A 1 264 ? 4.793 6.831 10.794 1.00 94.31 264 THR A O 1
ATOM 2072 N N . THR A 1 265 ? 2.727 6.109 11.290 1.00 92.88 265 THR A N 1
ATOM 2073 C CA . THR A 1 265 ? 2.304 5.921 9.894 1.00 92.88 265 THR A CA 1
ATOM 2074 C C . THR A 1 265 ? 2.396 7.218 9.091 1.00 92.88 265 THR A C 1
ATOM 2076 O O . THR A 1 265 ? 2.940 7.207 7.989 1.00 92.88 265 THR A O 1
ATOM 2079 N N . CYS A 1 266 ? 1.903 8.342 9.620 1.00 92.25 266 CYS A N 1
ATOM 2080 C CA . CYS A 1 266 ? 1.991 9.629 8.926 1.00 92.25 266 CYS A CA 1
ATOM 2081 C C . CYS A 1 266 ? 3.444 10.032 8.646 1.00 92.25 266 CYS A C 1
ATOM 2083 O O . CYS A 1 266 ? 3.747 10.451 7.533 1.00 92.25 266 CYS A O 1
ATOM 2085 N N . VAL A 1 267 ? 4.344 9.866 9.620 1.00 94.38 267 VAL A N 1
ATOM 2086 C CA . VAL A 1 267 ? 5.774 10.165 9.439 1.00 94.38 267 VAL A CA 1
ATOM 2087 C C . VAL A 1 267 ? 6.388 9.279 8.353 1.00 94.38 267 VAL A C 1
ATOM 2089 O O . VAL A 1 267 ? 7.069 9.795 7.469 1.00 94.38 267 VAL A O 1
ATOM 2092 N N . ILE A 1 268 ? 6.101 7.973 8.372 1.00 93.56 268 ILE A N 1
ATOM 2093 C CA . ILE A 1 268 ? 6.583 7.027 7.352 1.00 93.56 268 ILE A CA 1
ATOM 2094 C C . ILE A 1 268 ? 6.095 7.437 5.959 1.00 93.56 268 ILE A C 1
ATOM 2096 O O . ILE A 1 268 ? 6.883 7.448 5.019 1.00 93.56 268 ILE A O 1
ATOM 2100 N N . TRP A 1 269 ? 4.824 7.817 5.817 1.00 90.81 269 TRP A N 1
ATOM 2101 C CA . TRP A 1 269 ? 4.263 8.230 4.529 1.00 90.81 269 TRP A CA 1
ATOM 2102 C C . TRP A 1 269 ? 4.828 9.552 4.016 1.00 90.81 269 TRP A C 1
ATOM 2104 O O . TRP A 1 269 ? 5.104 9.669 2.825 1.00 90.81 269 TRP A O 1
ATOM 2114 N N . LEU A 1 270 ? 5.043 10.534 4.893 1.00 90.38 270 LEU A N 1
ATOM 2115 C CA . LEU A 1 270 ? 5.689 11.791 4.511 1.00 90.38 270 LEU A CA 1
ATOM 2116 C C . LEU A 1 270 ? 7.132 11.556 4.051 1.00 90.38 270 LEU A C 1
ATOM 2118 O O . LEU A 1 270 ? 7.533 12.079 3.013 1.00 90.38 270 LEU A O 1
ATOM 2122 N N . ALA A 1 271 ? 7.886 10.727 4.779 1.00 92.31 271 ALA A N 1
ATOM 2123 C CA . ALA A 1 271 ? 9.238 10.339 4.389 1.00 92.31 271 ALA A CA 1
ATOM 2124 C C . ALA A 1 271 ? 9.244 9.566 3.063 1.00 92.31 271 ALA A C 1
ATOM 2126 O O . ALA A 1 271 ? 10.062 9.850 2.194 1.00 92.31 271 ALA A O 1
ATOM 2127 N N . PHE A 1 272 ? 8.303 8.637 2.880 1.00 89.06 272 PHE A N 1
ATOM 2128 C CA . PHE A 1 272 ? 8.143 7.886 1.640 1.00 89.06 272 PHE A CA 1
ATOM 2129 C C . PHE A 1 272 ? 7.904 8.813 0.443 1.00 89.06 272 PHE A C 1
ATOM 2131 O O . PHE A 1 272 ? 8.602 8.699 -0.561 1.00 89.06 272 PHE A O 1
ATOM 2138 N N . ILE A 1 273 ? 6.970 9.761 0.564 1.00 86.75 273 ILE A N 1
ATOM 2139 C CA . ILE A 1 273 ? 6.686 10.747 -0.486 1.00 86.75 273 ILE A CA 1
ATOM 2140 C C . ILE A 1 273 ? 7.943 11.570 -0.799 1.00 86.75 273 ILE A C 1
ATOM 2142 O O . ILE A 1 273 ? 8.291 11.722 -1.968 1.00 86.75 273 ILE A O 1
ATOM 2146 N N . ALA A 1 274 ? 8.649 12.055 0.228 1.00 88.75 274 ALA A N 1
ATOM 2147 C CA . ALA A 1 274 ? 9.869 12.840 0.051 1.00 88.75 274 ALA A CA 1
ATOM 2148 C C . ALA A 1 274 ? 10.968 12.052 -0.682 1.00 88.75 274 ALA A C 1
ATOM 2150 O O . ALA A 1 274 ? 11.474 12.524 -1.697 1.00 88.75 274 ALA A O 1
ATOM 2151 N N . ILE A 1 275 ? 11.279 10.835 -0.219 1.00 88.00 275 ILE A N 1
ATOM 2152 C CA . ILE A 1 275 ? 12.292 9.958 -0.828 1.00 88.00 275 ILE A CA 1
ATOM 2153 C C . ILE A 1 275 ? 11.923 9.631 -2.277 1.00 88.00 275 ILE A C 1
ATOM 2155 O O . ILE A 1 275 ? 12.779 9.659 -3.165 1.00 88.00 275 ILE A O 1
ATOM 2159 N N . TYR A 1 276 ? 10.649 9.333 -2.533 1.00 81.94 276 TYR A N 1
ATOM 2160 C CA . TYR A 1 276 ? 10.179 8.984 -3.867 1.00 81.94 276 TYR A CA 1
ATOM 2161 C C . TYR A 1 276 ? 10.390 10.140 -4.854 1.00 81.94 276 TYR A C 1
ATOM 2163 O O . TYR A 1 276 ? 10.951 9.928 -5.927 1.00 81.94 276 TYR A O 1
ATOM 2171 N N . PHE A 1 277 ? 10.045 11.375 -4.469 1.00 81.06 277 PHE A N 1
ATOM 2172 C CA . PHE A 1 277 ? 10.292 12.552 -5.309 1.00 81.06 277 PHE A CA 1
ATOM 2173 C C . PHE A 1 277 ? 11.780 12.858 -5.502 1.00 81.06 277 PHE A C 1
ATOM 2175 O O . PHE A 1 277 ? 12.164 13.258 -6.596 1.00 81.06 277 PHE A O 1
ATOM 2182 N N . THR A 1 278 ? 12.625 12.645 -4.489 1.00 81.25 278 THR A N 1
ATOM 2183 C CA . THR A 1 278 ? 14.076 12.863 -4.632 1.00 81.25 278 THR A CA 1
ATOM 2184 C C . THR A 1 278 ? 14.771 11.808 -5.484 1.00 81.25 278 THR A C 1
ATOM 2186 O O . THR A 1 278 ? 15.838 12.085 -6.002 1.00 81.25 278 THR A O 1
ATOM 2189 N N . THR A 1 279 ? 14.206 10.605 -5.610 1.00 75.62 279 THR A N 1
ATOM 2190 C CA . THR A 1 279 ? 14.808 9.517 -6.409 1.00 75.62 279 THR A CA 1
ATOM 2191 C C . THR A 1 279 ? 14.390 9.590 -7.884 1.00 75.62 279 THR A C 1
ATOM 2193 O O . THR A 1 279 ? 15.030 8.992 -8.741 1.00 75.62 279 THR A O 1
ATOM 2196 N N . LEU A 1 280 ? 13.302 10.308 -8.183 1.00 61.53 280 LEU A N 1
ATOM 2197 C CA . LEU A 1 280 ? 12.800 10.549 -9.541 1.00 61.53 280 LEU A CA 1
ATOM 2198 C C . LEU A 1 280 ? 13.529 11.691 -10.278 1.00 61.53 280 LEU A C 1
ATOM 2200 O O . LEU A 1 280 ? 13.313 11.848 -11.480 1.00 61.53 280 LEU A O 1
ATOM 2204 N N . HIS A 1 281 ? 14.342 12.484 -9.572 1.00 44.94 281 HIS A N 1
ATOM 2205 C CA . HIS A 1 281 ? 15.148 13.592 -10.097 1.00 44.94 281 HIS A CA 1
ATOM 2206 C C . HIS A 1 281 ? 16.639 13.265 -10.020 1.00 44.94 281 HIS A C 1
ATOM 2208 O O . HIS A 1 281 ? 17.360 13.701 -10.945 1.00 44.94 281 HIS A O 1
#

Secondary structure (DSSP, 8-state):
--EEEEE-TT-TT-EEEEEPPTTEEEEETTEEEE--TTEEE-TTTSSSEEEPPPBPPPTTSHHHHHHHHHHHHHHHHHHHHHHHHHHTTTSHHHHHT-HHHHHHHHHHHHHHHHHHHHHHSPP-HHHHHHHHHHHHHHHHHHHHHHHHHHHHHHHHHHHHHH-SSPPTT-SHHHHHHHHHHHHHHHHHHHHHHHHHS---EEEEEEETTTTEEEEEE---HHHHHHHHHHHHHHHHHHHHHHHHHTTS-TT-HHHHHHHHHHHHHHHHHHHHHHHHHHH--

Radius of gyration: 27.58 Å; chains: 1; bounding box: 69×45×81 Å

Sequence (281 aa):
AGSRKIYNKDQICCWTCEACAKNQIVVNEVQCIDCGQLKWPEKEFRNQCSVVQPTYIRLGSGYAIIPMVFSGLGIICTFVVAITFYRFRETPIVKACGREMSCIILSGCMICYLMTFVLIATPTMLTCALQRLGIGVGLAAMYASMLTKTNRLSRIFDAAKRTIKRPPFISPKSQLILCGTLVGLQVLLTTVWFIYDPPGTTNEILNGNEGTFVVQCKQDWKSFLNLLIYNIILIAVCTVYAIKTRHIPENFNESKFIGFTMYTTCVIWLAFIAIYFTTLH

Organism: NCBI:txid1844966